Protein AF-A0A0G1VZ71-F1 (afdb_monomer)

Mean predicted aligned error: 4.49 Å

Structure (mmCIF, N/CA/C/O backbone):
data_AF-A0A0G1VZ71-F1
#
_entry.id   AF-A0A0G1VZ71-F1
#
loop_
_atom_site.group_PDB
_atom_site.id
_atom_site.type_symbol
_atom_site.label_atom_id
_atom_site.label_alt_id
_atom_site.label_comp_id
_atom_site.label_asym_id
_atom_site.label_entity_id
_atom_site.label_seq_id
_atom_site.pdbx_PDB_ins_code
_atom_site.Cartn_x
_atom_site.Cartn_y
_atom_site.Cartn_z
_atom_site.occupancy
_atom_site.B_iso_or_equiv
_atom_site.auth_seq_id
_atom_site.auth_comp_id
_atom_site.auth_asym_id
_atom_site.auth_atom_id
_atom_site.pdbx_PDB_model_num
ATOM 1 N N . MET A 1 1 ? 0.466 -4.480 -28.874 1.00 44.69 1 MET A N 1
ATOM 2 C CA . MET A 1 1 ? 0.005 -4.369 -27.469 1.00 44.69 1 MET A CA 1
ATOM 3 C C . MET A 1 1 ? -1.033 -3.259 -27.412 1.00 44.69 1 MET A C 1
ATOM 5 O O . MET A 1 1 ? -0.779 -2.232 -28.027 1.00 44.69 1 MET A O 1
ATOM 9 N N . LYS A 1 2 ? -2.198 -3.453 -26.770 1.00 48.91 2 LYS A N 1
ATOM 10 C CA . LYS A 1 2 ? -3.124 -2.331 -26.518 1.00 48.91 2 LYS A CA 1
ATOM 11 C C . LYS A 1 2 ? -2.355 -1.267 -25.731 1.00 48.91 2 LYS A C 1
ATOM 13 O O . LYS A 1 2 ? -1.710 -1.607 -24.744 1.00 48.91 2 LYS A O 1
ATOM 18 N N . GLN A 1 3 ? -2.368 -0.035 -26.222 1.00 54.47 3 GLN A N 1
ATOM 19 C CA . GLN A 1 3 ? -1.758 1.112 -25.556 1.00 54.47 3 GLN A CA 1
ATOM 20 C C . GLN A 1 3 ? -2.409 1.238 -24.171 1.00 54.47 3 GLN A C 1
ATOM 22 O O . GLN A 1 3 ? -3.635 1.210 -24.086 1.00 54.47 3 GLN A O 1
ATOM 27 N N . ALA A 1 4 ? -1.622 1.285 -23.095 1.00 61.88 4 ALA A N 1
ATOM 28 C CA . ALA A 1 4 ? -2.161 1.527 -21.761 1.00 61.88 4 ALA A CA 1
ATOM 29 C C . ALA A 1 4 ? -2.722 2.957 -21.730 1.00 61.88 4 ALA A C 1
ATOM 31 O O . ALA A 1 4 ? -1.983 3.913 -21.975 1.00 61.88 4 ALA A O 1
ATOM 32 N N . GLN A 1 5 ? -4.031 3.099 -21.514 1.00 73.50 5 GLN A N 1
ATOM 33 C CA . GLN A 1 5 ? -4.745 4.369 -21.696 1.00 73.50 5 GLN A CA 1
ATOM 34 C C . GLN A 1 5 ? -5.164 5.005 -20.365 1.00 73.50 5 GLN A C 1
ATOM 36 O O . GLN A 1 5 ? -5.415 6.206 -20.331 1.00 73.50 5 GLN A O 1
ATOM 41 N N . GLY A 1 6 ? -5.183 4.247 -19.261 1.00 89.06 6 GLY A N 1
ATOM 42 C CA . GLY A 1 6 ? -5.514 4.776 -17.934 1.00 89.06 6 GLY A CA 1
ATOM 43 C C . GLY A 1 6 ? -4.697 4.192 -16.780 1.00 89.06 6 GLY A C 1
ATOM 44 O O . GLY A 1 6 ? -3.942 3.234 -16.936 1.00 89.06 6 GLY A O 1
ATOM 45 N N . GLN A 1 7 ? -4.887 4.756 -15.582 1.00 92.69 7 GLN A N 1
ATOM 46 C CA . GLN A 1 7 ? -4.187 4.356 -14.352 1.00 92.69 7 GLN A CA 1
ATOM 47 C C . GLN A 1 7 ? -4.297 2.852 -14.056 1.00 92.69 7 GLN A C 1
ATOM 49 O O . GLN A 1 7 ? -3.306 2.230 -13.681 1.00 92.69 7 GLN A O 1
ATOM 54 N N . LEU A 1 8 ? -5.472 2.250 -14.271 1.00 93.25 8 LEU A N 1
ATOM 55 C CA . LEU A 1 8 ? -5.669 0.812 -14.069 1.00 93.25 8 LEU A CA 1
ATOM 56 C C . LEU A 1 8 ? -4.838 -0.032 -15.045 1.00 93.25 8 LEU A C 1
ATOM 58 O O . LEU A 1 8 ? -4.296 -1.058 -14.644 1.00 93.25 8 LEU A O 1
ATOM 62 N N . ASP A 1 9 ? -4.698 0.396 -16.301 1.00 93.94 9 ASP A N 1
ATOM 63 C CA . ASP A 1 9 ? -3.898 -0.338 -17.285 1.00 93.94 9 ASP A CA 1
ATOM 64 C C . ASP A 1 9 ? -2.416 -0.323 -16.899 1.00 93.94 9 ASP A C 1
ATOM 66 O O . ASP A 1 9 ? -1.727 -1.337 -17.035 1.00 93.94 9 ASP A O 1
ATOM 70 N N . ILE A 1 10 ? -1.926 0.808 -16.377 1.00 95.38 10 ILE A N 1
ATOM 71 C CA . ILE A 1 10 ? -0.551 0.936 -15.882 1.00 95.38 10 ILE A CA 1
ATOM 72 C C . ILE A 1 10 ? -0.346 0.085 -14.632 1.00 95.38 10 ILE A C 1
ATOM 74 O O . ILE A 1 10 ? 0.611 -0.685 -14.584 1.00 95.38 10 ILE A O 1
ATOM 78 N N . LEU A 1 11 ? -1.278 0.127 -13.677 1.00 96.12 11 LEU A N 1
ATOM 79 C CA . LEU A 1 11 ? -1.264 -0.746 -12.502 1.00 96.12 11 LEU A CA 1
ATOM 80 C C . LEU A 1 11 ? -1.140 -2.215 -12.908 1.00 96.12 11 LEU A C 1
ATOM 82 O O . LEU A 1 11 ? -0.258 -2.923 -12.430 1.00 96.12 11 LEU A O 1
ATOM 86 N N . VAL A 1 12 ? -2.009 -2.666 -13.815 1.00 95.94 12 VAL A N 1
ATOM 87 C CA . VAL A 1 12 ? -2.046 -4.050 -14.301 1.00 95.94 12 VAL A CA 1
ATOM 88 C C . VAL A 1 12 ? -0.781 -4.395 -15.086 1.00 95.94 12 VAL A C 1
ATOM 90 O O . VAL A 1 12 ? -0.293 -5.521 -14.991 1.00 95.94 12 VAL A O 1
ATOM 93 N N . THR A 1 13 ? -0.225 -3.445 -15.841 1.00 95.12 13 THR A N 1
ATOM 94 C CA . THR A 1 13 ? 1.040 -3.621 -16.568 1.00 95.12 13 THR A CA 1
ATOM 95 C C . THR A 1 13 ? 2.194 -3.871 -15.605 1.00 95.12 13 THR A C 1
ATOM 97 O O . THR A 1 13 ? 2.908 -4.859 -15.775 1.00 95.12 13 THR A O 1
ATOM 100 N N . ILE A 1 14 ? 2.331 -3.043 -14.566 1.00 95.75 14 ILE A N 1
ATOM 101 C CA . ILE A 1 14 ? 3.370 -3.201 -13.543 1.00 95.75 14 ILE A CA 1
ATOM 102 C C . ILE A 1 14 ? 3.137 -4.475 -12.723 1.00 95.75 14 ILE A C 1
ATOM 104 O O . ILE A 1 14 ? 4.052 -5.279 -12.579 1.00 95.75 14 ILE A O 1
ATOM 108 N N . ALA A 1 15 ? 1.909 -4.743 -12.273 1.00 96.12 15 ALA A N 1
ATOM 109 C CA . ALA A 1 15 ? 1.584 -5.961 -11.528 1.00 96.12 15 ALA A CA 1
ATOM 110 C C . ALA A 1 15 ? 1.914 -7.238 -12.322 1.00 96.12 15 ALA A C 1
ATOM 112 O O . ALA A 1 15 ? 2.489 -8.178 -11.781 1.00 96.12 15 ALA A O 1
ATOM 113 N N . ARG A 1 16 ? 1.602 -7.267 -13.625 1.00 95.31 16 ARG A N 1
ATOM 114 C CA . ARG A 1 16 ? 1.929 -8.400 -14.505 1.00 95.31 16 ARG A CA 1
ATOM 115 C C . ARG A 1 16 ? 3.436 -8.546 -14.723 1.00 95.31 16 ARG A C 1
ATOM 117 O O . ARG A 1 16 ? 3.914 -9.668 -14.860 1.00 95.31 16 ARG A O 1
ATOM 124 N N . LEU A 1 17 ? 4.169 -7.436 -14.795 1.00 93.88 17 LEU A N 1
ATOM 125 C CA . LEU A 1 17 ? 5.628 -7.451 -14.887 1.00 93.88 17 LEU A CA 1
ATOM 126 C C . LEU A 1 17 ? 6.236 -8.091 -13.635 1.00 93.88 17 LEU A C 1
ATOM 128 O O . LEU A 1 17 ? 7.009 -9.034 -13.749 1.00 93.88 17 LEU A O 1
ATOM 132 N N . LEU A 1 18 ? 5.819 -7.640 -12.452 1.00 93.88 18 LEU A N 1
ATOM 133 C CA . LEU A 1 18 ? 6.297 -8.169 -11.174 1.00 93.88 18 LEU A CA 1
ATOM 134 C C . LEU A 1 18 ? 5.978 -9.665 -11.021 1.00 93.88 18 LEU A C 1
ATOM 136 O O . LEU A 1 18 ? 6.854 -10.446 -10.657 1.00 93.88 18 LEU A O 1
ATOM 140 N N . ASP A 1 19 ? 4.760 -10.077 -11.384 1.00 91.88 19 ASP A N 1
ATOM 141 C CA . ASP A 1 19 ? 4.321 -11.479 -11.333 1.00 91.88 19 ASP A CA 1
ATOM 142 C C . ASP A 1 19 ? 5.163 -12.393 -12.243 1.00 91.88 19 ASP A C 1
ATOM 144 O O . ASP A 1 19 ? 5.637 -13.439 -11.805 1.00 91.88 19 ASP A O 1
ATOM 148 N N . ARG A 1 20 ? 5.456 -11.966 -13.481 1.00 90.75 20 ARG A N 1
ATOM 149 C CA . ARG A 1 20 ? 6.312 -12.727 -14.419 1.00 90.75 20 ARG A CA 1
ATOM 150 C C . ARG A 1 20 ? 7.728 -12.959 -13.894 1.00 90.75 20 ARG A C 1
ATOM 152 O O . ARG A 1 20 ? 8.327 -13.986 -14.200 1.00 90.75 20 ARG A O 1
ATOM 159 N N . HIS A 1 21 ? 8.251 -12.015 -13.117 1.00 89.00 21 HIS A N 1
ATOM 160 C CA . HIS A 1 21 ? 9.573 -12.109 -12.498 1.00 89.00 21 HIS A CA 1
ATOM 161 C C . HIS A 1 21 ? 9.523 -12.728 -11.092 1.00 89.00 21 HIS A C 1
ATOM 163 O O . HIS A 1 21 ? 10.538 -12.755 -10.401 1.00 89.00 21 HIS A O 1
ATOM 169 N N . HIS A 1 22 ? 8.366 -13.260 -10.679 1.00 89.88 22 HIS A N 1
ATOM 170 C CA . HIS A 1 22 ? 8.143 -13.864 -9.364 1.00 89.88 22 HIS A CA 1
ATOM 171 C C . HIS A 1 22 ? 8.514 -12.926 -8.206 1.00 89.88 22 HIS A C 1
ATOM 173 O O . HIS A 1 22 ? 8.985 -13.375 -7.161 1.00 89.88 22 HIS A O 1
ATOM 179 N N . ILE A 1 23 ? 8.308 -11.621 -8.394 1.00 91.00 23 ILE A N 1
ATOM 180 C CA . ILE A 1 23 ? 8.542 -10.600 -7.376 1.00 91.00 23 ILE A CA 1
ATOM 181 C C . ILE A 1 23 ? 7.260 -10.459 -6.551 1.00 91.00 23 ILE A C 1
ATOM 183 O O . ILE A 1 23 ? 6.247 -10.001 -7.086 1.00 91.00 23 ILE A O 1
ATOM 187 N N . PRO A 1 24 ? 7.258 -10.821 -5.255 1.00 91.81 24 PR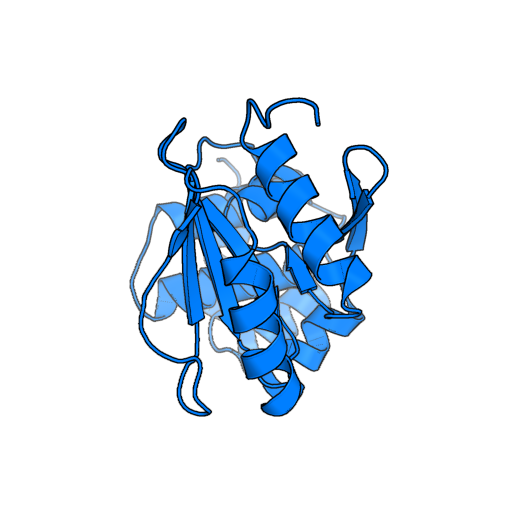O A N 1
ATOM 188 C CA . PRO A 1 24 ? 6.115 -10.564 -4.396 1.00 91.81 24 PRO A CA 1
ATOM 189 C C . PRO A 1 24 ? 5.903 -9.056 -4.237 1.00 91.81 24 PRO A C 1
ATOM 191 O O . PRO A 1 24 ? 6.839 -8.310 -3.947 1.00 91.81 24 PRO A O 1
ATOM 194 N N . PHE A 1 25 ? 4.656 -8.614 -4.398 1.00 94.50 25 PHE A N 1
ATOM 195 C CA . PHE A 1 25 ? 4.269 -7.213 -4.249 1.00 94.50 25 PHE A CA 1
ATOM 196 C C . PHE A 1 25 ? 2.977 -7.058 -3.437 1.00 94.50 25 PHE A C 1
ATOM 198 O O . PHE A 1 25 ? 2.117 -7.939 -3.468 1.00 94.50 25 PHE A O 1
ATOM 205 N N . LEU A 1 26 ? 2.824 -5.927 -2.747 1.00 95.75 26 LEU A N 1
ATOM 206 C CA . LEU A 1 26 ? 1.563 -5.430 -2.199 1.00 95.75 26 LEU A CA 1
ATOM 207 C C . LEU A 1 26 ? 1.208 -4.117 -2.887 1.00 95.75 26 LEU A C 1
ATOM 209 O O . LEU A 1 26 ? 2.002 -3.184 -2.887 1.00 95.75 26 LEU A O 1
ATOM 213 N N . LEU A 1 27 ? -0.004 -4.016 -3.417 1.00 96.88 27 LEU A N 1
ATOM 214 C CA . LEU A 1 27 ? -0.600 -2.741 -3.786 1.00 96.88 27 LEU A CA 1
ATOM 215 C C . LEU A 1 27 ? -1.050 -2.023 -2.506 1.00 96.88 27 LEU A C 1
ATOM 217 O O . LEU A 1 27 ? -1.768 -2.602 -1.683 1.00 96.88 27 LEU A O 1
ATOM 221 N N . SER A 1 28 ? -0.622 -0.774 -2.344 1.00 95.06 28 SER A N 1
ATOM 222 C CA . SER A 1 28 ? -0.853 0.047 -1.154 1.00 95.06 28 SER A CA 1
ATOM 223 C C . SER A 1 28 ? -1.343 1.450 -1.542 1.00 95.06 28 SER A C 1
ATOM 225 O O . SER A 1 28 ? -1.953 1.652 -2.598 1.00 95.06 28 SER A O 1
ATOM 227 N N . GLY A 1 29 ? -1.134 2.423 -0.656 1.00 92.81 29 GLY A N 1
ATOM 228 C CA . GLY A 1 29 ? -1.291 3.835 -0.968 1.00 92.81 29 GLY A CA 1
ATOM 229 C C . GLY A 1 29 ? -2.723 4.248 -1.286 1.00 92.81 29 GLY A C 1
ATOM 230 O O . GLY A 1 29 ? -3.693 3.725 -0.734 1.00 92.81 29 GLY A O 1
ATOM 231 N N . SER A 1 30 ? -2.863 5.263 -2.133 1.00 92.12 30 SER A N 1
ATOM 232 C CA . SER A 1 30 ? -4.151 5.910 -2.425 1.00 92.12 30 SER A CA 1
ATOM 233 C C . SER A 1 30 ? -5.112 5.029 -3.238 1.00 92.12 30 SER A C 1
ATOM 235 O O . SER A 1 30 ? -6.329 5.115 -3.058 1.00 92.12 30 SER A O 1
ATOM 237 N N . ILE A 1 31 ? -4.590 4.146 -4.094 1.00 94.50 31 ILE A N 1
ATOM 238 C CA . ILE A 1 31 ? -5.427 3.187 -4.830 1.00 94.50 31 ILE A CA 1
ATOM 239 C C . ILE A 1 31 ? -6.020 2.152 -3.873 1.00 94.50 31 ILE A C 1
ATOM 241 O O . ILE A 1 31 ? -7.216 1.870 -3.946 1.00 94.50 31 ILE A O 1
ATOM 245 N N . ALA A 1 32 ? -5.230 1.646 -2.921 1.00 95.44 32 ALA A N 1
ATOM 246 C CA . ALA A 1 32 ? -5.748 0.739 -1.902 1.00 95.44 32 ALA A CA 1
ATOM 247 C C . ALA A 1 32 ? -6.783 1.413 -0.983 1.00 95.44 32 ALA A C 1
ATOM 249 O O . ALA A 1 32 ? -7.764 0.774 -0.606 1.00 95.44 32 ALA A O 1
ATOM 250 N N . VAL A 1 33 ? -6.642 2.715 -0.695 1.00 96.12 33 VAL A N 1
ATOM 251 C CA . VAL A 1 33 ? -7.694 3.479 0.009 1.00 96.12 33 VAL A CA 1
ATOM 252 C C . VAL A 1 33 ? -8.991 3.469 -0.771 1.00 96.12 33 VAL A C 1
ATOM 254 O O . VAL A 1 33 ? -10.034 3.228 -0.183 1.00 96.12 33 VAL A O 1
ATOM 257 N N . SER A 1 34 ? -8.942 3.700 -2.082 1.00 94.44 34 SER A N 1
ATOM 258 C CA . SER A 1 34 ? -10.157 3.723 -2.903 1.00 94.44 34 SER A CA 1
ATOM 259 C C . SER A 1 34 ? -10.863 2.365 -2.952 1.00 94.44 34 SER A C 1
ATOM 261 O O . SER A 1 34 ? -12.059 2.310 -3.217 1.00 94.44 34 SER A O 1
ATOM 263 N N . PHE A 1 35 ? -10.140 1.274 -2.684 1.00 95.12 35 PHE A N 1
ATOM 264 C CA . PHE A 1 35 ? -10.723 -0.058 -2.552 1.00 95.12 35 PHE A CA 1
ATOM 265 C C . PHE A 1 35 ? -11.396 -0.274 -1.185 1.00 95.12 35 PHE A C 1
ATOM 267 O O . PHE A 1 35 ? -12.453 -0.898 -1.108 1.00 95.12 35 PHE A O 1
ATOM 274 N N . TRP A 1 36 ? -10.788 0.222 -0.101 1.00 97.00 36 TRP A N 1
ATOM 275 C CA . TRP A 1 36 ? -11.257 -0.016 1.270 1.00 97.00 36 TRP A CA 1
ATOM 276 C C . TRP A 1 36 ? -12.173 1.075 1.837 1.00 97.00 36 TRP A C 1
ATOM 278 O O . TRP A 1 36 ? -12.934 0.798 2.759 1.00 97.00 36 TRP A O 1
ATOM 288 N N . GLY A 1 37 ? -12.106 2.297 1.324 1.00 95.56 37 GLY A N 1
ATOM 289 C CA . GLY A 1 37 ? -12.807 3.475 1.825 1.00 95.56 37 GLY A CA 1
ATOM 290 C C . GLY A 1 37 ? -13.499 4.248 0.708 1.00 95.56 37 GLY A C 1
ATOM 291 O O . GLY A 1 37 ? -13.881 3.684 -0.315 1.00 95.56 37 GLY A O 1
ATOM 292 N N . TYR A 1 38 ? -13.670 5.555 0.904 1.00 93.06 38 TYR A N 1
ATOM 293 C CA . TYR A 1 38 ? -14.241 6.419 -0.125 1.00 93.06 38 TYR A CA 1
ATOM 294 C C . TYR A 1 38 ? -13.232 6.652 -1.260 1.00 93.06 38 TYR A C 1
ATOM 296 O O . TYR A 1 38 ? -12.115 7.107 -0.991 1.00 93.06 38 TYR A O 1
ATOM 304 N N . PRO A 1 39 ? -13.604 6.375 -2.526 1.00 90.25 39 PRO A N 1
ATOM 305 C CA . PRO A 1 39 ? -12.743 6.654 -3.665 1.00 90.25 39 PRO A CA 1
ATOM 306 C C . PRO A 1 39 ? -12.365 8.131 -3.740 1.00 90.25 39 PRO A C 1
ATOM 308 O O . PRO A 1 39 ? -13.210 9.012 -3.566 1.00 90.25 39 PRO A O 1
ATOM 311 N N . ARG A 1 40 ? -11.100 8.410 -4.059 1.00 88.06 40 ARG A N 1
ATOM 312 C CA . ARG A 1 40 ? -10.636 9.771 -4.351 1.00 88.06 40 ARG A CA 1
ATOM 313 C C . ARG A 1 40 ? -9.639 9.782 -5.495 1.00 88.06 40 ARG A C 1
ATOM 315 O O . ARG A 1 40 ? -8.923 8.810 -5.719 1.00 88.06 40 ARG A O 1
ATOM 322 N N . ALA A 1 41 ? -9.556 10.918 -6.181 1.00 87.62 41 ALA A N 1
ATOM 323 C CA . ALA A 1 41 ? -8.563 11.115 -7.223 1.00 87.62 41 ALA A CA 1
ATOM 324 C C . ALA A 1 41 ? -7.139 10.986 -6.656 1.00 87.62 41 ALA A C 1
ATOM 326 O O . ALA A 1 41 ? -6.825 11.490 -5.568 1.00 87.62 41 ALA A O 1
ATOM 327 N N . THR A 1 42 ? -6.282 10.304 -7.410 1.00 90.44 42 THR A N 1
ATOM 328 C CA . THR A 1 42 ? -4.866 10.137 -7.098 1.00 90.44 42 THR A CA 1
ATOM 329 C C . THR A 1 42 ? -4.077 9.941 -8.386 1.00 90.44 42 THR A C 1
ATOM 331 O O . THR A 1 42 ? -4.590 9.342 -9.329 1.00 90.44 42 THR A O 1
ATOM 334 N N . HIS A 1 43 ? -2.848 10.448 -8.431 1.00 90.12 43 HIS A N 1
ATOM 335 C CA . HIS A 1 43 ? -1.954 10.353 -9.597 1.00 90.12 43 HIS A CA 1
ATOM 336 C C . HIS A 1 43 ? -0.687 9.546 -9.272 1.00 90.12 43 HIS A C 1
ATOM 338 O O . HIS A 1 43 ? 0.344 9.691 -9.927 1.00 90.12 43 HIS A O 1
ATOM 344 N N . ASP A 1 44 ? -0.773 8.698 -8.250 1.00 93.44 44 ASP A N 1
ATOM 345 C CA . ASP A 1 44 ? 0.268 7.782 -7.810 1.00 93.44 44 ASP A CA 1
ATOM 346 C C . ASP A 1 44 ? -0.253 6.339 -7.732 1.00 93.44 44 ASP A C 1
ATOM 348 O O . ASP A 1 44 ? -1.449 6.083 -7.557 1.00 93.44 44 ASP A O 1
ATOM 352 N N . ILE A 1 45 ? 0.659 5.387 -7.905 1.00 96.19 45 ILE A N 1
ATOM 353 C CA . ILE A 1 45 ? 0.458 3.966 -7.627 1.00 96.19 45 ILE A CA 1
ATOM 354 C C . ILE A 1 45 ? 1.592 3.523 -6.716 1.00 96.19 45 ILE A C 1
ATOM 356 O O . ILE A 1 45 ? 2.748 3.611 -7.112 1.00 96.19 45 ILE A O 1
ATOM 360 N N . ASP A 1 46 ? 1.266 3.003 -5.540 1.00 95.81 46 ASP A N 1
ATOM 361 C CA . ASP A 1 46 ? 2.259 2.527 -4.583 1.00 95.81 46 ASP A CA 1
ATOM 362 C C . ASP A 1 46 ? 2.295 0.998 -4.559 1.00 95.81 46 ASP A C 1
ATOM 364 O O . ASP A 1 46 ? 1.304 0.347 -4.204 1.00 95.81 46 ASP A O 1
ATOM 368 N N . PHE A 1 47 ? 3.452 0.427 -4.882 1.00 96.31 47 PHE A N 1
ATOM 369 C CA . PHE A 1 47 ? 3.755 -0.981 -4.652 1.00 96.31 47 PHE A CA 1
ATOM 370 C C . PHE A 1 47 ? 4.804 -1.117 -3.556 1.00 96.31 47 PHE A C 1
ATOM 372 O O . PHE A 1 47 ? 5.817 -0.431 -3.577 1.00 96.31 47 PHE A O 1
ATOM 379 N N . VAL A 1 48 ? 4.588 -2.046 -2.631 1.00 94.56 48 VAL A N 1
ATOM 380 C CA . VAL A 1 48 ? 5.618 -2.522 -1.703 1.00 94.56 48 VAL A CA 1
ATOM 381 C C . VAL A 1 48 ? 6.131 -3.853 -2.226 1.00 94.56 48 VAL A C 1
ATOM 383 O O . VAL A 1 48 ? 5.333 -4.757 -2.468 1.00 94.56 48 VAL A O 1
ATOM 386 N N . LEU A 1 49 ? 7.437 -3.970 -2.424 1.00 93.75 49 LEU A N 1
ATOM 387 C CA . LEU A 1 49 ? 8.092 -5.131 -3.013 1.00 93.75 49 LEU A CA 1
ATOM 388 C C . LEU A 1 49 ? 8.963 -5.838 -1.981 1.00 93.75 49 LEU A C 1
ATOM 390 O O . LEU A 1 49 ? 9.684 -5.199 -1.216 1.00 93.75 49 LEU A O 1
ATOM 394 N N . GLU A 1 50 ? 8.935 -7.167 -2.020 1.00 88.81 50 GLU A N 1
ATOM 395 C CA . GLU A 1 50 ? 9.837 -8.020 -1.251 1.00 88.81 50 GLU A CA 1
ATOM 396 C C . GLU A 1 50 ? 10.954 -8.523 -2.175 1.00 88.81 50 GLU A C 1
ATOM 398 O O . GLU A 1 50 ? 10.730 -9.409 -3.001 1.00 88.81 50 GLU A O 1
ATOM 403 N N . LEU A 1 51 ? 12.155 -7.950 -2.059 1.00 85.44 51 LEU A N 1
ATOM 404 C CA . LEU A 1 51 ? 13.276 -8.230 -2.965 1.00 85.44 51 LEU A CA 1
ATOM 405 C C . LEU A 1 51 ? 14.558 -8.578 -2.205 1.00 85.44 51 LEU A C 1
ATOM 407 O O . LEU A 1 51 ? 14.895 -7.942 -1.205 1.00 85.44 51 LEU A O 1
ATOM 411 N N . SER A 1 52 ? 15.320 -9.543 -2.723 1.00 82.75 52 SER A N 1
ATOM 412 C CA . SER A 1 52 ? 16.755 -9.652 -2.442 1.00 82.75 52 SER A CA 1
ATOM 413 C C . SER A 1 52 ? 17.555 -8.623 -3.255 1.00 82.75 52 SER A C 1
ATOM 415 O O . SER A 1 52 ? 17.035 -8.005 -4.186 1.00 82.75 52 SER A O 1
ATOM 417 N N . GLN A 1 53 ? 18.842 -8.450 -2.938 1.00 78.88 53 GLN A N 1
ATOM 418 C CA . GLN A 1 53 ? 19.715 -7.557 -3.712 1.00 78.88 53 GLN A CA 1
ATOM 419 C C . GLN A 1 53 ? 19.853 -7.996 -5.173 1.00 78.88 53 GLN A C 1
ATOM 421 O O . GLN A 1 53 ? 19.713 -7.176 -6.077 1.00 78.88 53 GLN A O 1
ATOM 426 N N . ASP A 1 54 ? 20.020 -9.297 -5.415 1.00 83.06 54 ASP A N 1
ATOM 427 C CA . ASP A 1 54 ? 20.099 -9.836 -6.776 1.00 83.06 54 ASP A CA 1
ATOM 428 C C . ASP A 1 54 ? 18.811 -9.551 -7.566 1.00 83.06 54 ASP A C 1
ATOM 430 O O . ASP A 1 54 ? 18.855 -9.196 -8.745 1.00 83.06 54 ASP A O 1
ATOM 434 N N . GLN A 1 55 ? 17.653 -9.625 -6.900 1.00 87.62 55 GLN A N 1
ATOM 435 C CA . GLN A 1 55 ? 16.366 -9.320 -7.524 1.00 87.62 55 GLN A CA 1
ATOM 436 C C . GLN A 1 55 ? 16.174 -7.823 -7.798 1.00 87.62 55 GLN A C 1
ATOM 438 O O . GLN A 1 55 ? 15.488 -7.488 -8.760 1.00 87.62 55 GLN A O 1
ATOM 443 N N . LYS A 1 56 ? 16.775 -6.915 -7.013 1.00 88.56 56 LYS A N 1
ATOM 444 C CA . LYS A 1 56 ? 16.751 -5.472 -7.317 1.00 88.56 56 LYS A CA 1
ATOM 445 C C . LYS A 1 56 ? 17.466 -5.171 -8.633 1.00 88.56 56 LYS A C 1
ATOM 447 O O . LYS A 1 56 ? 16.925 -4.446 -9.464 1.00 88.56 56 LYS A O 1
ATOM 452 N N . HIS A 1 57 ? 18.638 -5.762 -8.855 1.00 86.00 57 HIS A N 1
ATOM 453 C CA . HIS A 1 57 ? 19.377 -5.559 -10.101 1.00 86.00 57 HIS A CA 1
ATOM 454 C C . HIS A 1 57 ? 18.616 -6.116 -11.318 1.00 86.00 57 HIS A C 1
ATOM 456 O O . HIS A 1 57 ? 18.527 -5.463 -12.361 1.00 86.00 57 HIS A O 1
ATOM 462 N N . GLU A 1 58 ? 18.004 -7.296 -11.176 1.00 87.69 58 GLU A N 1
ATOM 463 C CA . GLU A 1 58 ? 17.163 -7.880 -12.227 1.00 87.69 58 GLU A CA 1
ATOM 464 C C . GLU A 1 58 ? 15.886 -7.062 -12.478 1.00 87.69 58 GLU A C 1
ATOM 466 O O . GLU A 1 58 ? 15.481 -6.867 -13.628 1.00 87.69 58 GLU A O 1
ATOM 471 N N . LEU A 1 59 ? 15.278 -6.516 -11.421 1.00 89.75 59 LEU A N 1
ATOM 472 C CA . LEU A 1 59 ? 14.149 -5.600 -11.540 1.00 89.75 59 LEU A CA 1
ATOM 473 C C . LEU A 1 59 ? 14.551 -4.346 -12.319 1.00 89.75 59 LEU A C 1
ATOM 475 O O . LEU A 1 59 ? 13.844 -3.991 -13.252 1.00 89.75 59 LEU A O 1
ATOM 479 N N . GLN A 1 60 ? 15.680 -3.704 -12.005 1.00 88.94 60 GLN A N 1
ATOM 480 C CA . GLN A 1 60 ? 16.129 -2.502 -12.720 1.00 88.94 60 GLN A CA 1
ATOM 481 C C . GLN A 1 60 ? 16.311 -2.773 -14.222 1.00 88.94 60 GLN A C 1
ATOM 483 O O . GLN A 1 60 ? 15.810 -2.021 -15.060 1.00 88.94 60 GLN A O 1
ATOM 488 N N . LYS A 1 61 ? 16.953 -3.895 -14.576 1.00 88.12 61 LYS A N 1
ATOM 489 C CA . LYS A 1 61 ? 17.074 -4.348 -15.972 1.00 88.12 61 LYS A CA 1
ATOM 490 C C . LYS A 1 61 ? 15.711 -4.535 -16.618 1.00 88.12 61 LYS A C 1
ATOM 492 O O . LYS A 1 61 ? 15.480 -4.048 -17.720 1.00 88.12 61 LYS A O 1
ATOM 497 N N . THR A 1 62 ? 14.795 -5.192 -15.919 1.00 88.81 62 THR A N 1
ATOM 498 C CA . THR A 1 62 ? 13.434 -5.433 -16.398 1.00 88.81 62 THR A CA 1
ATOM 499 C C . THR A 1 62 ? 12.678 -4.122 -16.625 1.00 88.81 62 THR A C 1
ATOM 501 O O . THR A 1 62 ? 12.077 -3.933 -17.683 1.00 88.81 62 THR A O 1
ATOM 504 N N . LEU A 1 63 ? 12.749 -3.184 -15.678 1.00 90.81 63 LEU A N 1
ATOM 505 C CA . LEU A 1 63 ? 12.129 -1.865 -15.786 1.00 90.81 63 LEU A CA 1
ATOM 506 C C . LEU A 1 63 ? 12.691 -1.081 -16.975 1.00 90.81 63 LEU A C 1
ATOM 508 O O . LEU A 1 63 ? 11.913 -0.477 -17.711 1.00 90.81 63 LEU A O 1
ATOM 512 N N . SER A 1 64 ? 13.992 -1.187 -17.264 1.00 86.94 64 SER A N 1
ATOM 513 C CA . SER A 1 64 ? 14.616 -0.538 -18.430 1.00 86.94 64 SER A CA 1
ATOM 514 C C . SER A 1 64 ? 14.043 -0.986 -19.787 1.00 86.94 64 SER A C 1
ATOM 516 O O . SER A 1 64 ? 14.193 -0.281 -20.783 1.00 86.94 64 SER A O 1
ATOM 518 N N . THR A 1 65 ? 13.347 -2.132 -19.833 1.00 88.06 65 THR A N 1
ATOM 519 C CA . THR A 1 65 ? 12.678 -2.645 -21.044 1.00 88.06 65 THR A CA 1
ATOM 520 C C . THR A 1 65 ? 11.272 -2.081 -21.268 1.00 88.06 65 THR A C 1
ATOM 522 O O . THR A 1 65 ? 10.664 -2.344 -22.311 1.00 88.06 65 THR A O 1
ATOM 525 N N . LEU A 1 66 ? 10.732 -1.318 -20.307 1.00 89.06 66 LEU A N 1
ATOM 526 C CA . LEU A 1 66 ? 9.457 -0.619 -20.465 1.00 89.06 66 LEU A CA 1
ATOM 527 C C . LEU A 1 66 ? 9.515 0.375 -21.637 1.00 89.06 66 LEU A C 1
ATOM 529 O O . LEU A 1 66 ? 10.584 0.772 -22.101 1.00 89.06 66 LEU A O 1
ATOM 533 N N . SER A 1 67 ? 8.344 0.771 -22.152 1.00 87.75 67 SER A N 1
ATOM 534 C CA . SER A 1 67 ? 8.292 1.733 -23.258 1.00 87.75 67 SER A CA 1
ATOM 535 C C . SER A 1 67 ? 8.952 3.059 -22.868 1.00 87.75 67 SER A C 1
ATOM 537 O O . SER A 1 67 ? 9.015 3.419 -21.694 1.00 87.75 67 SER A O 1
ATOM 539 N N . ARG A 1 68 ? 9.377 3.834 -23.874 1.00 88.25 68 ARG A N 1
ATOM 540 C CA . ARG A 1 68 ? 9.958 5.177 -23.682 1.00 88.25 68 ARG A CA 1
ATOM 541 C C . ARG A 1 68 ? 9.014 6.164 -22.983 1.00 88.25 68 ARG A C 1
ATOM 543 O O . ARG A 1 68 ? 9.457 7.224 -22.562 1.00 88.25 68 ARG A O 1
ATOM 550 N N . ASP A 1 69 ? 7.735 5.817 -22.865 1.00 92.69 69 ASP A N 1
ATOM 551 C CA . ASP A 1 69 ? 6.738 6.598 -22.137 1.00 92.69 69 ASP A CA 1
ATOM 552 C C . ASP A 1 69 ? 6.971 6.559 -20.618 1.00 92.69 69 ASP A C 1
ATOM 554 O O . ASP A 1 69 ? 6.545 7.481 -19.918 1.00 92.69 69 ASP A O 1
ATOM 558 N N . PHE A 1 70 ? 7.633 5.507 -20.116 1.00 92.50 70 PHE A N 1
ATOM 559 C CA . PHE A 1 70 ? 8.076 5.387 -18.731 1.00 92.50 70 PHE A CA 1
ATOM 560 C C . PHE A 1 70 ? 9.441 6.049 -18.559 1.00 92.50 70 PHE A C 1
ATOM 562 O O . PHE A 1 70 ? 10.479 5.483 -18.904 1.00 92.50 70 PHE A O 1
ATOM 569 N N . LEU A 1 71 ? 9.433 7.243 -17.979 1.00 92.00 71 LEU A N 1
ATOM 570 C CA . LEU A 1 71 ? 10.637 7.898 -17.489 1.00 92.00 71 LEU A CA 1
ATOM 571 C C . LEU A 1 71 ? 11.029 7.252 -16.159 1.00 92.00 71 LEU A C 1
ATOM 573 O O . LEU A 1 71 ? 10.166 6.967 -15.325 1.00 92.00 71 LEU A O 1
ATOM 577 N N . GLN A 1 72 ? 12.317 7.006 -15.963 1.00 87.69 72 GLN A N 1
ATOM 578 C CA . GLN A 1 72 ? 12.826 6.272 -14.806 1.00 87.69 72 GLN A CA 1
ATOM 579 C C . GLN A 1 72 ? 14.020 7.012 -14.215 1.00 87.69 72 GLN A C 1
ATOM 581 O O . GLN A 1 72 ? 14.708 7.745 -14.931 1.00 87.69 72 GLN A O 1
ATOM 586 N N . ASP A 1 73 ? 14.266 6.814 -12.923 1.00 78.62 73 ASP A N 1
ATOM 587 C CA . ASP A 1 73 ? 15.505 7.278 -12.310 1.00 78.62 73 ASP A CA 1
ATOM 588 C C . ASP A 1 73 ? 16.687 6.483 -12.891 1.00 78.62 73 ASP A C 1
ATOM 590 O O . ASP A 1 73 ? 16.642 5.257 -13.004 1.00 78.62 73 ASP A O 1
ATOM 594 N N . VAL A 1 74 ? 17.735 7.188 -13.308 1.00 75.69 74 VAL A N 1
ATOM 595 C CA . VAL A 1 74 ? 18.943 6.580 -13.888 1.00 75.69 74 VAL A CA 1
ATOM 596 C C . VAL A 1 74 ? 19.890 6.030 -12.822 1.00 75.69 74 VAL A C 1
ATOM 598 O O . VAL A 1 74 ? 20.877 5.384 -13.162 1.00 75.69 74 VAL A O 1
ATOM 601 N N . SER A 1 75 ? 19.604 6.292 -11.547 1.00 81.00 75 SER A N 1
ATOM 602 C CA . SER A 1 75 ? 20.389 5.810 -10.417 1.00 81.00 75 SER A CA 1
ATOM 603 C C . SER A 1 75 ? 20.274 4.295 -10.271 1.00 81.00 75 SER A C 1
ATOM 605 O O . SER A 1 75 ? 19.186 3.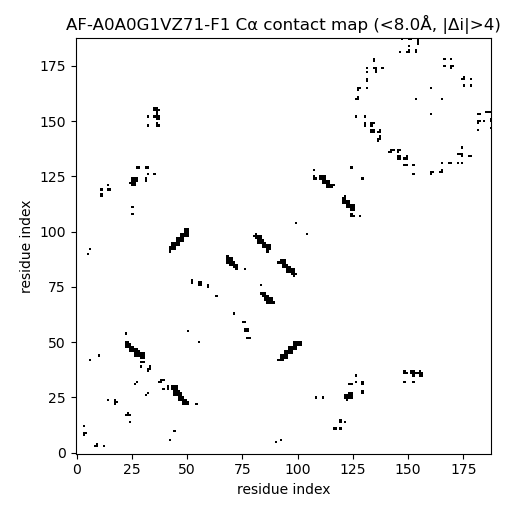723 -10.368 1.00 81.00 75 SER A O 1
ATOM 607 N N . ASP A 1 76 ? 21.402 3.647 -9.986 1.00 84.12 76 ASP A N 1
ATOM 608 C CA . ASP A 1 76 ? 21.431 2.207 -9.760 1.00 84.12 76 ASP A CA 1
ATOM 609 C C . ASP A 1 76 ? 20.678 1.799 -8.494 1.00 84.12 76 ASP A C 1
ATOM 611 O O . ASP A 1 76 ? 20.755 2.454 -7.449 1.00 84.12 76 ASP A O 1
ATOM 615 N N . LEU A 1 77 ? 19.960 0.675 -8.581 1.00 87.19 77 LEU A N 1
ATOM 616 C CA . LEU A 1 77 ? 19.315 0.072 -7.422 1.00 87.19 77 LEU A CA 1
ATOM 617 C C . LEU A 1 77 ? 20.367 -0.633 -6.571 1.00 87.19 77 LEU A C 1
ATOM 619 O O . LEU A 1 77 ? 20.803 -1.743 -6.877 1.00 87.19 77 LEU A O 1
ATOM 623 N N . THR A 1 78 ? 20.761 0.016 -5.480 1.00 86.06 78 THR A N 1
ATOM 624 C CA . THR A 1 78 ? 21.735 -0.514 -4.527 1.00 86.06 78 THR A CA 1
ATOM 625 C C . THR A 1 78 ? 21.049 -1.105 -3.294 1.00 86.06 78 THR A C 1
ATOM 627 O O . THR A 1 78 ? 19.817 -1.110 -3.139 1.00 86.06 78 THR A O 1
ATOM 630 N N . HIS A 1 79 ? 21.871 -1.599 -2.368 1.00 81.69 79 HIS A N 1
ATOM 631 C CA . HIS A 1 79 ? 21.384 -2.111 -1.100 1.00 81.69 79 HIS A CA 1
ATOM 632 C C . HIS A 1 79 ? 20.736 -1.045 -0.215 1.00 81.69 79 HIS A C 1
ATOM 634 O O . HIS A 1 79 ? 19.781 -1.376 0.486 1.00 81.69 79 HIS A O 1
ATOM 640 N N . GLU A 1 80 ? 21.186 0.206 -0.317 1.00 85.06 80 GLU A N 1
ATOM 641 C CA . GLU A 1 80 ? 20.652 1.351 0.429 1.00 85.06 80 GLU A CA 1
ATOM 642 C C . GLU A 1 80 ? 19.373 1.916 -0.194 1.00 85.06 80 GLU A C 1
ATOM 644 O O . GLU A 1 80 ? 18.637 2.652 0.459 1.00 85.06 80 GLU A O 1
ATOM 649 N N . THR A 1 81 ? 19.074 1.572 -1.451 1.00 87.19 81 THR A N 1
ATOM 650 C CA . THR A 1 81 ? 17.876 2.069 -2.122 1.00 87.19 81 THR A CA 1
ATOM 651 C C . THR A 1 81 ? 16.624 1.507 -1.446 1.00 87.19 81 THR A C 1
ATOM 653 O O . THR A 1 81 ? 16.398 0.293 -1.449 1.00 87.19 81 THR A O 1
ATOM 656 N N . THR A 1 82 ? 15.798 2.388 -0.884 1.00 87.38 82 THR A N 1
ATOM 657 C CA . THR A 1 82 ? 14.546 2.046 -0.183 1.00 87.38 82 THR A CA 1
ATOM 658 C C . THR A 1 82 ? 13.305 2.236 -1.047 1.00 87.38 82 THR A C 1
ATOM 660 O O . THR A 1 82 ? 12.251 1.691 -0.732 1.00 87.38 82 THR A O 1
ATOM 663 N N . PHE A 1 83 ? 13.409 2.973 -2.153 1.00 89.94 83 PHE A N 1
ATOM 664 C CA . PHE A 1 83 ? 12.330 3.120 -3.123 1.00 89.94 83 PHE A CA 1
ATOM 665 C C . PHE A 1 83 ? 12.864 3.467 -4.518 1.00 89.94 83 PHE A C 1
ATOM 667 O O . PHE A 1 83 ? 14.001 3.915 -4.662 1.00 89.94 83 PHE A O 1
ATOM 674 N N . TYR A 1 84 ? 12.030 3.274 -5.537 1.00 92.25 84 TYR A N 1
ATOM 675 C CA . TYR A 1 84 ? 12.288 3.671 -6.918 1.00 92.25 84 TYR A CA 1
ATOM 676 C C . TYR A 1 84 ? 10.999 4.139 -7.586 1.00 92.25 84 TYR A C 1
ATOM 678 O O . TYR A 1 84 ? 9.971 3.472 -7.473 1.00 92.25 84 TYR A O 1
ATOM 686 N N . SER A 1 85 ? 11.049 5.261 -8.299 1.00 93.12 85 SER A N 1
ATOM 687 C CA . SER A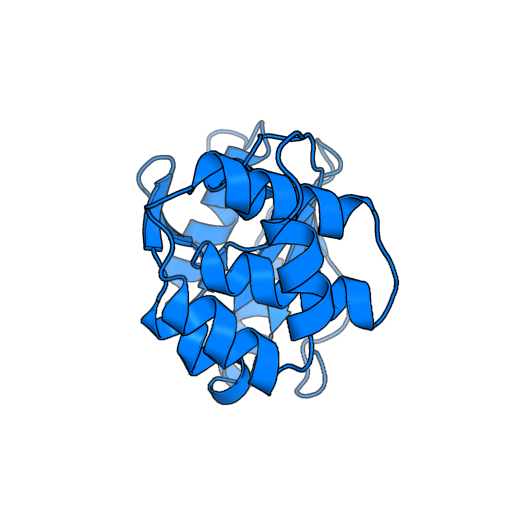 1 85 ? 9.871 5.843 -8.942 1.00 93.12 85 SER A CA 1
ATOM 688 C C . SER A 1 85 ? 9.955 5.743 -10.463 1.00 93.12 85 SER A C 1
ATOM 690 O O . SER A 1 85 ? 10.968 6.079 -11.076 1.00 93.12 85 SER A O 1
ATOM 692 N N . LEU A 1 86 ? 8.849 5.328 -11.075 1.00 94.00 86 LEU A N 1
ATOM 693 C CA . LEU A 1 86 ? 8.612 5.384 -12.515 1.00 94.00 86 LEU A CA 1
ATOM 694 C C . LEU A 1 86 ? 7.582 6.474 -12.807 1.00 94.00 86 LEU A C 1
ATOM 696 O O . LEU A 1 86 ? 6.608 6.630 -12.071 1.00 94.00 86 LEU A O 1
ATOM 700 N N . TYR A 1 87 ? 7.739 7.177 -13.921 1.00 94.56 87 TYR A N 1
ATOM 701 C CA . TYR A 1 87 ? 6.807 8.210 -14.358 1.00 94.56 87 TYR A CA 1
ATOM 702 C C . TYR A 1 87 ? 6.291 7.875 -15.748 1.00 94.56 87 TYR A C 1
ATOM 704 O O . TYR A 1 87 ? 7.014 7.969 -16.737 1.00 94.56 87 TYR A O 1
ATOM 712 N N . TYR A 1 88 ? 5.020 7.497 -15.833 1.00 94.88 88 TYR A N 1
ATOM 713 C CA . TYR A 1 88 ? 4.351 7.295 -17.107 1.00 94.88 88 TYR A CA 1
ATOM 714 C C . TYR A 1 88 ? 3.858 8.644 -17.640 1.00 94.88 88 TYR A C 1
ATOM 716 O O . TYR A 1 88 ? 2.838 9.186 -17.199 1.00 94.88 88 TYR A O 1
ATOM 724 N N . SER A 1 89 ? 4.627 9.193 -18.578 1.00 93.88 89 SER A N 1
ATOM 725 C CA . SER A 1 89 ? 4.458 10.551 -19.105 1.00 93.88 89 SER A CA 1
ATOM 726 C C . SER A 1 89 ? 3.106 10.845 -19.780 1.00 93.88 89 SER A C 1
ATOM 728 O O . SER A 1 89 ? 2.609 11.949 -19.562 1.00 93.88 89 SER A O 1
ATOM 730 N N . PRO A 1 90 ? 2.435 9.923 -20.509 1.00 93.94 90 PRO A N 1
ATOM 731 C CA . PRO A 1 90 ? 1.216 10.261 -21.255 1.00 93.94 90 PRO A CA 1
ATOM 732 C C . PRO A 1 90 ? 0.038 10.740 -20.399 1.00 93.94 90 PRO A C 1
ATOM 734 O O . PRO A 1 90 ? -0.815 11.471 -20.895 1.00 93.94 90 PRO A O 1
ATOM 737 N N . ILE A 1 91 ? -0.022 10.333 -19.128 1.00 91.75 91 ILE A N 1
ATOM 738 C CA . ILE A 1 91 ? -1.072 10.748 -18.180 1.00 91.75 91 ILE A CA 1
ATOM 739 C C . ILE A 1 91 ? -0.494 11.302 -16.871 1.00 91.75 91 ILE A C 1
ATOM 741 O O . ILE A 1 91 ? -1.199 11.352 -15.864 1.00 91.75 91 ILE A O 1
ATOM 745 N N . SER A 1 92 ? 0.785 11.695 -16.871 1.00 92.62 92 SER A N 1
ATOM 746 C CA . SER A 1 92 ? 1.485 12.237 -15.696 1.00 92.62 92 SER A CA 1
ATOM 747 C C . SER A 1 92 ? 1.304 11.383 -14.434 1.00 92.62 92 SER A C 1
ATOM 749 O O . SER A 1 92 ? 1.029 11.898 -13.349 1.00 92.62 92 SER A O 1
ATOM 751 N N . LEU A 1 93 ? 1.420 10.062 -14.585 1.00 94.88 93 LEU A N 1
ATOM 752 C CA . LEU A 1 93 ? 1.192 9.105 -13.507 1.00 94.88 93 LEU A CA 1
ATOM 753 C C . LEU A 1 93 ? 2.522 8.648 -12.913 1.00 94.88 93 LEU A C 1
ATOM 755 O O . LEU A 1 93 ? 3.390 8.157 -13.635 1.00 94.88 93 LEU A O 1
ATOM 759 N N . LYS A 1 94 ? 2.653 8.753 -11.592 1.00 95.31 94 LYS A N 1
ATOM 760 C CA . LYS A 1 94 ? 3.803 8.231 -10.853 1.00 95.31 94 LYS A CA 1
ATOM 761 C C . LYS A 1 94 ? 3.518 6.816 -10.345 1.00 95.31 94 LYS A C 1
ATOM 763 O O . LYS A 1 94 ? 2.414 6.531 -9.888 1.00 95.31 94 LYS A O 1
ATOM 768 N N . VAL A 1 95 ? 4.507 5.936 -10.398 1.00 96.06 95 VAL A N 1
ATOM 769 C CA . VAL A 1 95 ? 4.479 4.614 -9.767 1.00 96.06 95 VAL A CA 1
ATOM 770 C C . VAL A 1 95 ? 5.661 4.532 -8.814 1.00 96.06 95 VAL A C 1
ATOM 772 O O . VAL A 1 95 ? 6.802 4.557 -9.264 1.00 96.06 95 VAL A O 1
ATOM 775 N N . ASP A 1 96 ? 5.387 4.434 -7.520 1.00 94.88 96 ASP A N 1
ATOM 776 C CA . ASP A 1 96 ? 6.397 4.279 -6.480 1.00 94.88 96 ASP A CA 1
ATOM 777 C C . ASP A 1 96 ? 6.539 2.796 -6.120 1.00 94.88 96 ASP A C 1
ATOM 779 O O . ASP A 1 96 ? 5.569 2.118 -5.772 1.00 94.88 96 ASP A O 1
ATOM 783 N N . LEU A 1 97 ? 7.764 2.288 -6.221 1.00 94.75 97 LEU A N 1
ATOM 784 C CA . LEU A 1 97 ? 8.156 0.936 -5.844 1.00 94.75 97 LEU A CA 1
ATOM 785 C C . LEU A 1 97 ? 8.973 1.017 -4.556 1.00 94.75 97 LEU A C 1
ATOM 787 O O . LEU A 1 97 ? 10.153 1.353 -4.585 1.00 94.75 97 LEU A O 1
ATOM 791 N N . TRP A 1 98 ? 8.347 0.727 -3.426 1.00 92.00 98 TRP A N 1
ATOM 792 C CA . TRP A 1 98 ? 8.991 0.684 -2.118 1.00 92.00 98 TRP A CA 1
ATOM 793 C C . TRP A 1 98 ? 9.667 -0.671 -1.924 1.00 92.00 98 TRP A C 1
ATOM 795 O O . TRP A 1 98 ? 9.041 -1.714 -2.113 1.00 92.00 98 TRP A O 1
ATOM 805 N N . PHE A 1 99 ? 10.943 -0.662 -1.554 1.00 90.12 99 PHE A N 1
ATOM 806 C CA . PHE A 1 99 ? 11.724 -1.864 -1.289 1.00 90.12 99 PHE A CA 1
ATOM 807 C C . PHE A 1 99 ? 11.801 -2.073 0.214 1.00 90.12 99 PHE A C 1
ATOM 809 O O . PHE A 1 99 ? 12.551 -1.387 0.904 1.00 90.12 99 PHE A O 1
ATOM 816 N N . GLU A 1 100 ? 11.031 -3.029 0.710 1.00 78.94 100 GLU A N 1
ATOM 817 C CA . GLU A 1 100 ? 10.972 -3.320 2.137 1.00 78.94 100 GLU A CA 1
ATOM 818 C C . GLU A 1 100 ? 11.650 -4.657 2.419 1.00 78.94 100 GLU A C 1
ATOM 820 O O . GLU A 1 100 ? 11.542 -5.625 1.652 1.00 78.94 100 GLU A O 1
ATOM 825 N N . GLY A 1 101 ? 12.377 -4.714 3.534 1.00 62.00 101 GLY A N 1
ATOM 826 C CA . GLY A 1 101 ? 12.935 -5.966 4.013 1.00 62.00 101 GLY A CA 1
ATOM 827 C C . GLY A 1 101 ? 11.802 -6.929 4.351 1.00 62.00 101 GLY A C 1
ATOM 828 O O . GLY A 1 101 ? 10.752 -6.524 4.853 1.00 62.00 101 GLY A O 1
ATOM 829 N N . LYS A 1 102 ? 12.014 -8.239 4.140 1.00 54.78 102 LYS A N 1
ATOM 830 C CA . LYS A 1 102 ? 11.007 -9.263 4.483 1.00 54.78 102 LYS A CA 1
ATOM 831 C C . LYS A 1 102 ? 10.439 -9.063 5.889 1.00 54.78 102 LYS A C 1
ATOM 833 O O . LYS A 1 102 ? 9.264 -9.329 6.087 1.00 54.78 102 LYS A O 1
ATOM 838 N N . GLN A 1 103 ? 11.275 -8.637 6.842 1.00 56.97 103 GLN A N 1
ATOM 839 C CA . GLN A 1 103 ? 10.940 -8.487 8.260 1.00 56.97 103 GLN A CA 1
ATOM 840 C C . GLN A 1 103 ? 10.014 -7.300 8.556 1.00 56.97 103 GLN A C 1
ATOM 842 O O . GLN A 1 103 ? 9.185 -7.410 9.458 1.00 56.97 103 GLN A O 1
ATOM 847 N N . ASP A 1 104 ? 10.091 -6.223 7.775 1.00 66.12 104 ASP A N 1
ATOM 848 C CA . ASP A 1 104 ? 9.379 -4.972 8.058 1.00 66.12 104 ASP A CA 1
ATOM 849 C C . ASP A 1 104 ? 7.875 -5.080 7.757 1.00 66.12 104 ASP A C 1
ATOM 851 O O . ASP A 1 104 ? 7.059 -4.444 8.422 1.00 66.12 104 ASP A O 1
ATOM 855 N N . PHE A 1 105 ? 7.505 -5.958 6.814 1.00 75.25 105 PHE A N 1
ATOM 856 C CA . PHE A 1 105 ? 6.129 -6.134 6.325 1.00 75.25 105 PHE A CA 1
ATOM 857 C C . PHE A 1 105 ? 5.556 -7.554 6.512 1.00 75.25 105 PHE A C 1
ATOM 859 O O . PHE A 1 105 ? 4.517 -7.885 5.934 1.00 75.25 105 PHE A O 1
ATOM 866 N N . GLN A 1 106 ? 6.198 -8.441 7.293 1.00 81.06 106 GLN A N 1
ATOM 867 C CA . GLN A 1 106 ? 5.752 -9.851 7.432 1.00 81.06 106 GLN A CA 1
ATOM 868 C C . GLN A 1 106 ? 4.267 -9.984 7.780 1.00 81.06 106 GLN A C 1
ATOM 870 O O . GLN A 1 106 ? 3.574 -10.891 7.309 1.00 81.06 106 GLN A O 1
ATOM 875 N N . ARG A 1 107 ? 3.780 -9.070 8.617 1.00 86.25 107 ARG A N 1
ATOM 876 C CA . ARG A 1 107 ? 2.406 -9.039 9.106 1.00 86.25 107 ARG A CA 1
ATOM 877 C C . ARG A 1 107 ? 1.425 -8.729 7.973 1.00 86.25 107 ARG A C 1
ATOM 879 O O . ARG A 1 107 ? 0.447 -9.455 7.786 1.00 86.25 107 ARG A O 1
ATOM 886 N N . GLU A 1 108 ? 1.724 -7.699 7.196 1.00 90.12 108 GLU A N 1
ATOM 887 C CA . GLU A 1 108 ? 0.965 -7.229 6.042 1.00 90.12 108 GLU A CA 1
ATOM 888 C C . GLU A 1 108 ? 0.896 -8.310 4.963 1.00 90.12 108 GLU A C 1
ATOM 890 O O . GLU A 1 108 ? -0.177 -8.583 4.421 1.00 90.12 108 GLU A O 1
ATOM 895 N N . TRP A 1 109 ? 2.013 -8.998 4.704 1.00 90.69 109 TRP A N 1
ATOM 896 C CA . TRP A 1 109 ? 2.044 -10.126 3.775 1.00 90.69 109 TRP A CA 1
ATOM 897 C C . TRP A 1 109 ? 1.084 -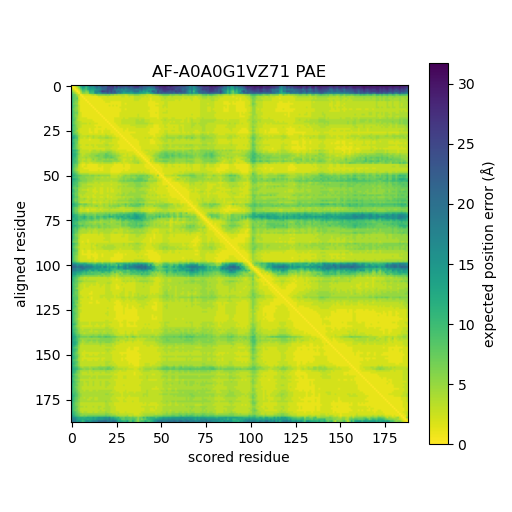11.238 4.196 1.00 90.69 109 TRP A C 1
ATOM 899 O O . TRP A 1 109 ? 0.358 -11.766 3.350 1.00 90.69 109 TRP A O 1
ATOM 909 N N . GLY A 1 110 ? 1.033 -11.581 5.485 1.00 91.44 110 GLY A N 1
ATOM 910 C CA . GLY A 1 110 ? 0.127 -12.606 6.012 1.00 91.44 110 GLY A CA 1
ATOM 911 C C . GLY A 1 110 ? -1.357 -12.228 5.941 1.00 91.44 110 GLY A C 1
ATOM 912 O O . GLY A 1 110 ? -2.205 -13.108 5.799 1.00 91.44 110 GLY A O 1
ATOM 913 N N . ARG A 1 111 ? -1.678 -10.930 5.999 1.00 94.25 111 ARG A N 1
ATOM 914 C CA . ARG A 1 111 ? -3.060 -10.408 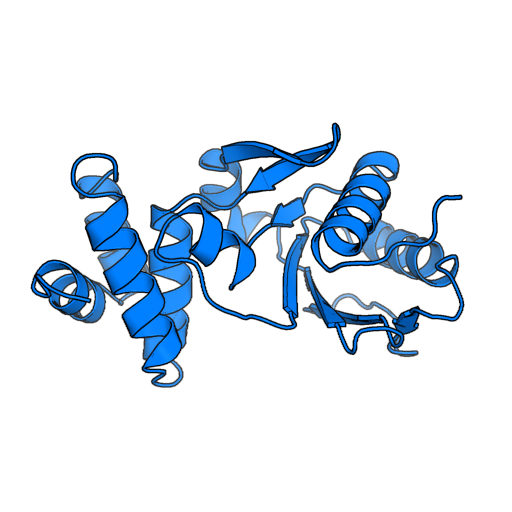6.010 1.00 94.25 111 ARG A CA 1
ATOM 915 C C . ARG A 1 111 ? -3.522 -9.822 4.674 1.00 94.25 111 ARG A C 1
ATOM 917 O O . ARG A 1 111 ? -4.651 -9.337 4.575 1.00 94.25 111 ARG A O 1
ATOM 924 N N . ARG A 1 112 ? -2.682 -9.874 3.638 1.00 95.06 112 ARG A N 1
ATOM 925 C CA . ARG A 1 112 ? -2.996 -9.341 2.308 1.00 95.06 112 ARG A CA 1
ATOM 926 C C . ARG A 1 112 ? -4.264 -9.953 1.716 1.00 95.06 112 ARG A C 1
ATOM 928 O O . ARG A 1 112 ? -4.583 -11.126 1.921 1.00 95.06 112 ARG A O 1
ATOM 935 N N . ARG A 1 113 ? -4.962 -9.169 0.903 1.00 95.94 113 ARG A N 1
ATOM 936 C CA . ARG A 1 113 ? -6.178 -9.581 0.196 1.00 95.94 113 ARG A CA 1
ATOM 937 C C . ARG A 1 113 ? -5.871 -9.711 -1.286 1.00 95.94 113 ARG A C 1
ATOM 939 O O . ARG A 1 113 ? -5.424 -8.759 -1.911 1.00 95.94 113 ARG A O 1
ATOM 946 N N . ARG A 1 114 ? -6.091 -10.893 -1.860 1.00 95.69 114 ARG A N 1
ATOM 947 C CA . ARG A 1 114 ? -5.945 -11.094 -3.307 1.00 95.69 114 ARG A CA 1
ATOM 948 C C . ARG A 1 114 ? -7.206 -10.627 -4.017 1.00 95.69 114 ARG A C 1
ATOM 950 O O . ARG A 1 114 ? -8.304 -11.044 -3.653 1.00 95.69 114 ARG A O 1
ATOM 957 N N . VAL A 1 115 ? -7.032 -9.780 -5.021 1.00 95.31 115 VAL A N 1
ATOM 958 C CA . VAL A 1 115 ? -8.108 -9.246 -5.858 1.00 95.31 115 VAL A CA 1
ATOM 959 C C . VAL A 1 115 ? -7.723 -9.392 -7.323 1.00 95.31 115 VAL A C 1
ATOM 961 O O . VAL A 1 115 ? -6.550 -9.296 -7.674 1.00 95.31 115 VAL A O 1
ATOM 964 N N . THR A 1 116 ? -8.692 -9.639 -8.198 1.00 95.50 116 THR A N 1
ATOM 965 C CA . THR A 1 116 ? -8.432 -9.757 -9.636 1.00 95.50 116 THR A CA 1
ATOM 966 C C . THR A 1 116 ? -8.707 -8.425 -10.325 1.00 95.50 116 THR A C 1
ATOM 968 O O . THR A 1 116 ? -9.831 -7.931 -10.288 1.00 95.50 116 THR A O 1
ATOM 971 N N . MET A 1 117 ? -7.696 -7.858 -10.984 1.00 93.75 117 MET A N 1
ATOM 972 C CA . MET A 1 117 ? -7.790 -6.618 -11.761 1.00 93.75 117 MET A CA 1
ATOM 973 C C . MET A 1 117 ? -7.431 -6.906 -13.219 1.00 93.75 117 MET A C 1
ATOM 975 O O . MET A 1 117 ? -6.311 -7.318 -13.509 1.00 93.75 117 MET A O 1
ATOM 979 N N . GLN A 1 118 ? -8.393 -6.752 -14.139 1.00 93.25 118 GLN A N 1
ATOM 980 C CA . GLN A 1 118 ? -8.239 -7.100 -15.565 1.00 93.25 118 GLN A CA 1
ATOM 981 C C . GLN A 1 118 ? -7.580 -8.485 -15.796 1.00 93.25 118 GLN A C 1
ATOM 983 O O . GLN A 1 118 ? -6.685 -8.647 -16.627 1.00 93.25 118 GLN A O 1
ATOM 988 N N . GLY A 1 119 ? -7.996 -9.489 -15.016 1.00 92.12 119 GLY A N 1
ATOM 989 C CA . GLY A 1 119 ? -7.477 -10.860 -15.096 1.00 92.12 119 GLY A CA 1
ATOM 990 C C . GLY A 1 119 ? -6.125 -11.103 -14.411 1.00 92.12 119 GLY A C 1
ATOM 991 O O . GLY A 1 119 ? -5.663 -12.238 -14.404 1.00 92.12 119 GLY A O 1
ATOM 992 N N . VAL A 1 120 ? -5.496 -10.086 -13.812 1.00 94.25 120 VAL A N 1
ATOM 993 C CA . VAL A 1 120 ? -4.255 -10.227 -13.029 1.00 94.25 120 VAL A CA 1
ATOM 994 C C . VAL A 1 120 ? -4.589 -10.306 -11.541 1.00 94.25 120 VAL A C 1
ATOM 996 O O . VAL A 1 120 ? -5.363 -9.496 -11.031 1.00 94.25 120 VAL A O 1
ATOM 999 N N . SER A 1 121 ? -4.016 -11.284 -10.836 1.00 95.31 121 SER A N 1
ATOM 1000 C CA . SER A 1 121 ? -4.140 -11.398 -9.380 1.00 95.31 121 SER A CA 1
ATOM 1001 C C . SER A 1 121 ? -3.217 -10.385 -8.700 1.00 95.31 121 SER A C 1
ATOM 1003 O O . SER A 1 121 ? -2.003 -10.549 -8.690 1.00 95.31 121 SER A O 1
ATOM 1005 N N . VAL A 1 122 ? -3.798 -9.357 -8.094 1.00 96.88 122 VAL A N 1
ATOM 1006 C CA . VAL A 1 122 ? -3.101 -8.303 -7.354 1.00 96.88 122 VAL A CA 1
ATOM 1007 C C . VAL A 1 122 ? -3.220 -8.591 -5.860 1.00 96.88 122 VAL A C 1
ATOM 1009 O O . VAL A 1 122 ? -4.316 -8.810 -5.342 1.00 96.88 122 VAL A O 1
ATOM 1012 N N . SER A 1 123 ? -2.093 -8.599 -5.151 1.00 96.31 123 SER A N 1
ATOM 1013 C CA . SER A 1 123 ? -2.097 -8.661 -3.687 1.00 96.31 123 SER A CA 1
ATOM 1014 C C . SER A 1 123 ? -2.246 -7.249 -3.132 1.00 96.31 123 SER A C 1
ATOM 1016 O O . SER A 1 123 ? -1.394 -6.406 -3.368 1.00 96.31 123 SER A O 1
ATOM 1018 N N . LEU A 1 124 ? -3.329 -6.987 -2.415 1.00 96.62 124 LEU A N 1
ATOM 1019 C CA . LEU A 1 124 ? -3.648 -5.703 -1.803 1.00 96.62 124 LEU A CA 1
ATOM 1020 C C . LEU A 1 124 ? -3.325 -5.747 -0.307 1.00 96.62 124 LEU A C 1
ATOM 1022 O O . LEU A 1 124 ? -3.611 -6.751 0.354 1.00 96.62 124 LEU A O 1
ATOM 1026 N N . VAL A 1 125 ? -2.778 -4.665 0.242 1.00 95.94 125 VAL A N 1
ATOM 1027 C CA . VAL A 1 125 ? -2.652 -4.507 1.700 1.00 95.94 125 VAL A CA 1
ATOM 1028 C C . VAL A 1 125 ? -4.031 -4.596 2.376 1.00 95.94 125 VAL A C 1
ATOM 1030 O O . VAL A 1 125 ? -5.045 -4.196 1.795 1.00 95.94 125 VAL A O 1
ATOM 1033 N N . SER A 1 126 ? -4.093 -5.159 3.587 1.00 97.06 126 SER A N 1
ATOM 1034 C CA . SER A 1 126 ? -5.344 -5.216 4.356 1.00 97.06 126 SER A CA 1
ATOM 1035 C C . SER A 1 126 ? -5.827 -3.804 4.721 1.00 97.06 126 SER A C 1
ATOM 1037 O O . SER A 1 126 ? -5.029 -2.865 4.785 1.00 97.06 126 SER A O 1
ATOM 1039 N N . ALA A 1 127 ? -7.129 -3.638 4.965 1.00 97.38 127 ALA A N 1
ATOM 1040 C CA . ALA A 1 127 ? -7.673 -2.347 5.383 1.00 97.38 127 ALA A CA 1
ATOM 1041 C C . ALA A 1 127 ? -7.069 -1.900 6.725 1.00 97.38 127 ALA A C 1
ATOM 1043 O O . ALA A 1 127 ? -6.691 -0.741 6.884 1.00 97.38 127 ALA A O 1
ATOM 1044 N N . GLU A 1 128 ? -6.930 -2.831 7.673 1.00 97.56 128 GLU A N 1
ATOM 1045 C CA . GLU A 1 128 ? -6.364 -2.574 8.995 1.00 97.56 128 GLU A CA 1
ATOM 1046 C C . GLU A 1 128 ? -4.910 -2.117 8.906 1.00 97.56 128 GLU A C 1
ATOM 1048 O O . GLU A 1 128 ? -4.534 -1.113 9.511 1.00 97.56 128 GLU A O 1
ATOM 1053 N N . ASP A 1 129 ? -4.091 -2.824 8.127 1.00 96.50 129 ASP A N 1
ATOM 1054 C CA . ASP A 1 129 ? -2.686 -2.463 7.965 1.00 96.50 129 ASP A CA 1
ATOM 1055 C C . ASP A 1 129 ? -2.524 -1.136 7.222 1.00 96.50 129 ASP A C 1
ATOM 1057 O O . ASP A 1 129 ? -1.692 -0.321 7.614 1.00 96.50 129 ASP A O 1
ATOM 1061 N N . LEU A 1 130 ? -3.369 -0.850 6.227 1.00 96.50 130 LEU A N 1
ATOM 1062 C CA . LEU A 1 130 ? -3.337 0.434 5.528 1.00 96.50 130 LEU A CA 1
ATOM 1063 C C . LEU A 1 130 ? -3.701 1.614 6.441 1.00 96.50 130 LEU A C 1
ATOM 1065 O O . LEU A 1 130 ? -3.076 2.676 6.342 1.00 96.50 130 LEU A O 1
ATOM 1069 N N . ILE A 1 131 ? -4.672 1.433 7.347 1.00 97.56 131 ILE A N 1
ATOM 1070 C CA . ILE A 1 131 ? -4.987 2.416 8.396 1.00 97.56 131 ILE A CA 1
ATOM 1071 C C . ILE A 1 131 ? -3.747 2.645 9.272 1.00 97.56 131 ILE A C 1
ATOM 1073 O O . ILE A 1 131 ? -3.328 3.788 9.458 1.00 97.56 131 ILE A O 1
ATOM 1077 N N . LEU A 1 132 ? -3.114 1.576 9.768 1.00 96.75 132 LEU A N 1
ATOM 1078 C CA . LEU A 1 132 ? -1.926 1.674 10.627 1.00 96.75 132 LEU A CA 1
ATOM 1079 C C . LEU A 1 132 ? -0.763 2.394 9.932 1.00 96.75 132 LEU A C 1
ATOM 1081 O O . LEU A 1 132 ? -0.143 3.278 10.535 1.00 96.75 132 LEU A O 1
ATOM 1085 N N . THR A 1 133 ? -0.489 2.067 8.667 1.00 94.06 133 THR A N 1
ATOM 1086 C CA . THR A 1 133 ? 0.559 2.718 7.872 1.00 94.06 133 THR A CA 1
ATOM 1087 C C . THR A 1 133 ? 0.282 4.214 7.728 1.00 94.06 133 THR A C 1
ATOM 1089 O O . THR A 1 133 ? 1.162 5.028 8.005 1.00 94.06 133 THR A O 1
ATOM 1092 N N . LYS A 1 134 ? -0.941 4.617 7.361 1.00 94.94 134 LYS A N 1
ATOM 1093 C CA . LYS A 1 134 ? -1.283 6.040 7.179 1.00 94.94 134 LYS A CA 1
ATOM 1094 C C . LYS A 1 134 ? -1.265 6.836 8.474 1.00 94.94 134 LYS A C 1
ATOM 1096 O O . LYS A 1 134 ? -0.745 7.948 8.480 1.00 94.94 134 LYS A O 1
ATOM 1101 N N . LEU A 1 135 ? -1.751 6.269 9.576 1.00 97.25 135 LEU A N 1
ATOM 1102 C CA . LEU A 1 135 ? -1.641 6.916 10.884 1.00 97.25 135 LEU A CA 1
ATOM 1103 C C . LEU A 1 135 ? -0.180 7.060 11.327 1.00 97.25 135 LEU A C 1
ATOM 1105 O O . LEU A 1 135 ? 0.183 8.067 11.936 1.00 97.25 135 LEU A O 1
ATOM 1109 N N . SER A 1 136 ? 0.675 6.094 10.982 1.00 94.62 136 SER A N 1
ATOM 1110 C CA . SER A 1 136 ? 2.117 6.190 11.236 1.00 94.62 136 SER A CA 1
ATOM 1111 C C . SER A 1 136 ? 2.754 7.332 10.441 1.00 94.62 136 SER A C 1
ATOM 1113 O O . SER A 1 136 ? 3.601 8.045 10.979 1.00 94.62 136 SER A O 1
ATOM 1115 N N . TRP A 1 137 ? 2.305 7.572 9.204 1.00 91.62 137 TRP A N 1
ATOM 1116 C CA . TRP A 1 137 ? 2.682 8.765 8.440 1.00 91.62 137 TRP A CA 1
ATOM 1117 C C . TRP A 1 137 ? 2.167 10.053 9.088 1.00 91.62 137 TRP A C 1
ATOM 1119 O O . TRP A 1 137 ? 2.981 10.939 9.328 1.00 91.62 137 TRP A O 1
ATOM 1129 N N . CYS A 1 138 ? 0.883 10.132 9.471 1.00 94.25 138 CYS A N 1
ATOM 1130 C CA . CYS A 1 138 ? 0.316 11.290 10.185 1.00 94.25 138 CYS A CA 1
ATOM 1131 C C . CYS A 1 138 ? 1.095 11.643 11.460 1.00 94.25 138 CYS A C 1
ATOM 1133 O O . CYS A 1 138 ? 1.254 12.816 11.784 1.00 94.25 138 CYS A O 1
ATOM 1135 N N . LYS A 1 139 ? 1.574 10.631 12.193 1.00 94.69 139 LYS A N 1
ATOM 1136 C CA . LYS A 1 139 ? 2.391 10.821 13.397 1.00 94.69 139 LYS A CA 1
ATOM 1137 C C . LYS A 1 139 ? 3.752 11.447 13.087 1.00 94.69 139 LYS A C 1
ATOM 1139 O O . LYS A 1 139 ? 4.228 12.251 13.881 1.00 94.69 139 LYS A O 1
ATOM 1144 N N . LYS A 1 140 ? 4.390 11.056 11.977 1.00 92.38 140 LYS A N 1
ATOM 1145 C CA . LYS A 1 140 ? 5.680 11.620 11.543 1.00 92.38 140 LYS A CA 1
ATOM 1146 C C . LYS A 1 140 ? 5.503 13.042 11.011 1.00 92.38 140 LYS A C 1
ATOM 1148 O O . LYS A 1 140 ? 6.249 13.936 11.393 1.00 92.38 140 LYS A O 1
ATOM 1153 N N . VAL A 1 141 ? 4.518 13.233 10.136 1.00 93.06 141 VAL A N 1
ATOM 1154 C CA . VAL A 1 141 ? 4.150 14.514 9.529 1.00 93.06 141 VAL A CA 1
ATOM 1155 C C . VAL A 1 141 ? 2.634 14.544 9.395 1.00 93.06 141 VAL A C 1
ATOM 1157 O O . VAL A 1 141 ? 2.051 13.711 8.697 1.00 93.06 141 VAL A O 1
ATOM 1160 N N . TRP A 1 142 ? 1.989 15.502 10.062 1.00 94.06 142 TRP A N 1
ATOM 1161 C CA . TRP A 1 142 ? 0.534 15.607 10.027 1.00 94.06 142 TRP A CA 1
ATOM 1162 C C . TRP A 1 142 ? 0.025 15.777 8.591 1.00 94.06 142 TRP A C 1
ATOM 1164 O O . TRP A 1 142 ? 0.546 16.577 7.815 1.00 94.06 142 TRP A O 1
ATOM 1174 N N . SER A 1 143 ? -1.013 15.016 8.248 1.00 93.75 143 SER A N 1
ATOM 1175 C CA . SER A 1 143 ? -1.650 15.042 6.936 1.00 93.75 143 SER A CA 1
ATOM 1176 C C . SER A 1 143 ? -3.142 14.791 7.095 1.00 93.75 143 SER A C 1
ATOM 1178 O O . SER A 1 143 ? -3.563 13.659 7.352 1.00 93.75 143 SER A O 1
ATOM 1180 N N . ASP A 1 144 ? -3.944 15.840 6.892 1.00 94.00 144 ASP A N 1
ATOM 1181 C CA . ASP A 1 144 ? -5.410 15.746 6.915 1.00 94.00 144 ASP A CA 1
ATOM 1182 C C . ASP A 1 144 ? -5.916 14.733 5.891 1.00 94.00 144 ASP A C 1
ATOM 1184 O O . ASP A 1 144 ? -6.894 14.029 6.128 1.00 94.00 144 ASP A O 1
ATOM 1188 N N . ARG A 1 145 ? -5.217 14.612 4.755 1.00 92.56 145 ARG A N 1
ATOM 1189 C CA . ARG A 1 145 ? -5.535 13.633 3.714 1.00 92.56 145 ARG A CA 1
ATOM 1190 C C . ARG A 1 145 ? -5.387 12.206 4.233 1.00 92.56 145 ARG A C 1
ATOM 1192 O O . ARG A 1 145 ? -6.302 11.409 4.069 1.00 92.56 145 ARG A O 1
ATOM 1199 N N . HIS A 1 146 ? -4.257 11.874 4.857 1.00 94.25 146 HIS A N 1
ATOM 1200 C CA . HIS A 1 146 ? -4.048 10.534 5.411 1.00 94.25 146 HIS A CA 1
ATOM 1201 C C . HIS A 1 146 ? -5.002 10.235 6.565 1.00 94.25 146 HIS A C 1
ATOM 1203 O O . HIS A 1 146 ? -5.508 9.117 6.654 1.00 94.25 146 HIS A O 1
ATOM 1209 N N . PHE A 1 147 ? -5.289 11.229 7.405 1.00 96.75 147 PHE A N 1
ATOM 1210 C CA . PHE A 1 147 ? -6.244 11.075 8.493 1.00 96.75 147 PHE A CA 1
ATOM 1211 C C . PHE A 1 147 ? -7.663 10.820 7.960 1.00 96.75 147 PHE A C 1
ATOM 1213 O O . PHE A 1 147 ? -8.304 9.850 8.363 1.00 96.75 147 PHE A O 1
ATOM 1220 N N . ARG A 1 148 ? -8.124 11.611 6.981 1.00 95.94 148 ARG A N 1
ATOM 1221 C CA . ARG A 1 148 ? -9.417 11.401 6.307 1.00 95.94 148 ARG A CA 1
ATOM 1222 C C . ARG A 1 148 ? -9.488 10.058 5.589 1.00 95.94 148 ARG A C 1
ATOM 1224 O O . ARG A 1 148 ? -10.494 9.375 5.734 1.00 95.94 148 ARG A O 1
ATOM 1231 N N . ASP A 1 149 ? -8.427 9.630 4.897 1.00 96.31 149 ASP A N 1
ATOM 1232 C CA . ASP A 1 149 ? -8.361 8.287 4.299 1.00 96.31 149 ASP A CA 1
ATOM 1233 C C . ASP A 1 149 ? -8.651 7.204 5.368 1.00 96.31 149 ASP A C 1
ATOM 1235 O O . ASP A 1 149 ? -9.407 6.266 5.113 1.00 96.31 149 ASP A O 1
ATOM 1239 N N . CYS A 1 150 ? -8.100 7.349 6.583 1.00 97.69 150 CYS A N 1
ATOM 1240 C CA . CYS A 1 150 ? -8.344 6.420 7.694 1.00 97.69 150 CYS A CA 1
ATOM 1241 C C . CYS A 1 150 ? -9.792 6.465 8.197 1.00 97.69 150 CYS A C 1
ATOM 1243 O O . CYS A 1 150 ? -10.386 5.408 8.401 1.00 97.69 150 CYS A O 1
ATOM 1245 N N . VAL A 1 151 ? -10.372 7.660 8.353 1.00 97.81 151 VAL A N 1
ATOM 1246 C CA . VAL A 1 151 ? -11.796 7.836 8.703 1.00 97.81 151 VAL A CA 1
ATOM 1247 C C . VAL A 1 151 ? -12.697 7.180 7.659 1.00 97.81 151 VAL A C 1
ATOM 1249 O O . VAL A 1 151 ? -13.596 6.421 8.010 1.00 97.81 151 VAL A O 1
ATOM 1252 N N . GLY A 1 152 ? -12.427 7.401 6.373 1.00 97.50 152 GLY A N 1
ATOM 1253 C CA . GLY A 1 152 ? -13.200 6.808 5.285 1.00 97.50 152 GLY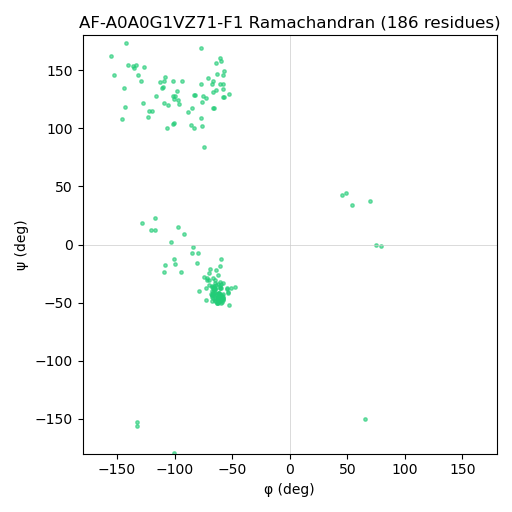 A CA 1
ATOM 1254 C C . GLY A 1 152 ? -13.162 5.283 5.303 1.00 97.50 152 GLY A C 1
ATOM 1255 O O . GLY A 1 152 ? -14.210 4.645 5.240 1.00 97.50 152 GLY A O 1
ATOM 1256 N N . MET A 1 153 ? -11.973 4.690 5.445 1.00 97.81 153 MET A N 1
ATOM 1257 C CA . MET A 1 153 ? -11.836 3.232 5.560 1.00 97.81 153 MET A CA 1
ATOM 1258 C C . MET A 1 153 ? -12.536 2.687 6.811 1.00 97.81 153 MET A C 1
ATOM 1260 O O . MET A 1 153 ? -13.224 1.674 6.722 1.00 97.81 153 MET A O 1
ATOM 1264 N N . TRP A 1 154 ? -12.416 3.367 7.955 1.00 97.75 154 TRP A N 1
ATOM 1265 C CA . TRP A 1 154 ? -13.109 2.990 9.190 1.00 97.75 154 TRP A CA 1
ATOM 1266 C C . TRP A 1 154 ? -14.633 2.965 9.016 1.00 97.75 154 TRP A C 1
ATOM 1268 O O . TRP A 1 154 ? -15.282 1.976 9.356 1.00 97.75 154 TRP A O 1
ATOM 1278 N N . LEU A 1 155 ? -15.206 4.028 8.445 1.00 97.19 155 LEU A N 1
ATOM 1279 C CA . LEU A 1 155 ? -16.651 4.149 8.258 1.00 97.19 155 LEU A CA 1
ATOM 1280 C C . LEU A 1 155 ? -17.189 3.138 7.235 1.00 97.19 155 LEU A C 1
ATOM 1282 O O . LEU A 1 155 ? -18.207 2.495 7.491 1.00 97.19 155 LEU A O 1
ATOM 1286 N N . VAL A 1 156 ? -16.499 2.956 6.105 1.00 97.44 156 VAL A N 1
ATOM 1287 C CA . VAL A 1 156 ? -16.917 2.027 5.037 1.00 97.44 156 VAL A CA 1
ATOM 1288 C C . VAL A 1 156 ? -16.774 0.560 5.464 1.00 97.44 156 VAL A C 1
ATOM 1290 O O . VAL A 1 156 ? -17.603 -0.275 5.096 1.00 97.44 156 VAL A O 1
ATOM 1293 N N . GLN A 1 157 ? -15.751 0.232 6.260 1.00 96.81 157 GLN A N 1
ATOM 1294 C CA . GLN A 1 157 ? -15.484 -1.135 6.730 1.00 96.81 157 GLN A CA 1
ATOM 1295 C C . GLN A 1 157 ? -16.028 -1.422 8.134 1.00 96.81 157 GLN A C 1
ATOM 1297 O O . GLN A 1 157 ? -15.658 -2.425 8.751 1.00 96.81 157 GLN A O 1
ATOM 1302 N N . LYS A 1 158 ? -16.920 -0.575 8.653 1.00 93.06 158 LYS A N 1
ATOM 1303 C CA . LYS A 1 158 ? -17.489 -0.737 9.993 1.00 93.06 158 LYS A CA 1
ATOM 1304 C C . LYS A 1 158 ? -18.084 -2.138 10.188 1.00 93.06 158 LYS A C 1
ATOM 1306 O O . LYS A 1 158 ? -18.867 -2.614 9.367 1.00 93.06 158 LYS A O 1
ATOM 1311 N N . GLY A 1 159 ? -17.697 -2.800 11.280 1.00 93.62 159 GLY A N 1
ATOM 1312 C CA . GLY A 1 159 ? -18.118 -4.168 11.610 1.00 93.62 159 GLY A CA 1
ATOM 1313 C C . GLY A 1 159 ? -17.447 -5.281 10.793 1.00 93.62 159 GLY A C 1
ATOM 1314 O O . GLY A 1 159 ? -17.747 -6.450 11.019 1.00 93.62 159 GLY A O 1
ATOM 1315 N N . LYS A 1 160 ? -16.554 -4.946 9.850 1.00 96.50 160 LYS A N 1
ATOM 1316 C CA . LYS A 1 160 ? -15.770 -5.914 9.058 1.00 96.50 160 LYS A CA 1
ATOM 1317 C C . LYS A 1 160 ? -14.289 -5.930 9.428 1.00 96.50 160 LYS A C 1
ATOM 1319 O O . LYS A 1 160 ? -13.621 -6.922 9.153 1.00 96.50 160 LYS A O 1
ATOM 1324 N N . LEU A 1 161 ? -13.783 -4.838 10.003 1.00 97.06 161 LEU A N 1
ATOM 1325 C CA . LEU A 1 161 ? -12.404 -4.740 10.473 1.00 97.06 161 LEU A CA 1
ATOM 1326 C C . LEU A 1 161 ? -12.192 -5.607 11.716 1.00 97.06 161 LEU A C 1
ATOM 1328 O O . LEU A 1 161 ? -13.042 -5.671 12.604 1.00 97.06 161 LEU A O 1
ATOM 1332 N N . ASP A 1 162 ? -11.014 -6.210 11.815 1.00 97.00 162 ASP A N 1
ATOM 1333 C CA . ASP A 1 162 ? -10.526 -6.825 13.046 1.00 97.00 162 ASP A CA 1
ATOM 1334 C C . ASP A 1 162 ? -10.094 -5.724 14.032 1.00 97.00 162 ASP A C 1
ATOM 1336 O O . ASP A 1 162 ? -8.930 -5.318 14.105 1.00 97.00 162 ASP A O 1
ATOM 1340 N N . GLU A 1 163 ? -11.064 -5.186 14.771 1.00 95.94 163 GLU A N 1
ATOM 1341 C CA . GLU A 1 163 ? -10.855 -4.051 15.679 1.00 95.94 163 GLU A CA 1
ATOM 1342 C C . GLU A 1 163 ? -9.869 -4.371 16.807 1.00 95.94 163 GLU A C 1
ATOM 1344 O O . GLU A 1 163 ? -9.087 -3.509 17.223 1.00 95.94 163 GLU A O 1
ATOM 1349 N N . LYS A 1 164 ? -9.863 -5.625 17.282 1.00 96.62 164 LYS A N 1
ATOM 1350 C CA . LYS A 1 164 ? -8.918 -6.071 18.309 1.00 96.62 164 LYS A CA 1
ATOM 1351 C C . LYS A 1 164 ? -7.493 -5.982 17.776 1.00 96.62 164 LYS A C 1
ATOM 1353 O O . LYS A 1 164 ? -6.630 -5.392 18.427 1.00 96.62 164 LYS A O 1
ATOM 1358 N N . TYR A 1 165 ? -7.252 -6.541 16.593 1.00 96.31 165 TYR A N 1
ATOM 1359 C CA . TYR A 1 165 ? -5.955 -6.447 15.938 1.00 96.31 165 TYR A CA 1
ATOM 1360 C C . TYR A 1 165 ? -5.541 -4.995 15.702 1.00 96.31 165 TYR A C 1
ATOM 1362 O O . TYR A 1 165 ? -4.414 -4.623 16.036 1.00 96.31 165 TYR A O 1
ATOM 1370 N N . LEU A 1 166 ? -6.449 -4.171 15.174 1.00 96.38 166 LEU A N 1
ATOM 1371 C CA . LEU A 1 166 ? -6.170 -2.771 14.870 1.00 96.38 166 LEU A CA 1
ATOM 1372 C C . LEU A 1 166 ? -5.758 -2.002 16.135 1.00 96.38 166 LEU A C 1
ATOM 1374 O O . LEU A 1 166 ? -4.754 -1.292 16.124 1.00 96.38 166 LEU A O 1
ATOM 1378 N N . SER A 1 167 ? -6.467 -2.213 17.249 1.00 97.06 167 SER A N 1
ATOM 1379 C CA . SER A 1 167 ? -6.134 -1.628 18.554 1.00 97.06 167 SER A CA 1
ATOM 1380 C C . SER A 1 167 ? -4.775 -2.102 19.083 1.00 97.06 167 SER A C 1
ATOM 1382 O O . SER A 1 167 ? -3.945 -1.287 19.500 1.00 97.06 167 SER A O 1
ATOM 1384 N N . ASP A 1 168 ? -4.516 -3.412 19.043 1.00 97.25 168 ASP A N 1
ATOM 1385 C CA . ASP A 1 168 ? -3.274 -4.001 19.552 1.00 97.25 168 ASP A CA 1
ATOM 1386 C C . ASP A 1 168 ? -2.053 -3.521 18.757 1.00 97.25 168 ASP A C 1
ATOM 1388 O O . ASP A 1 168 ? -1.024 -3.167 19.340 1.00 97.25 168 ASP A O 1
ATOM 1392 N N . GLN A 1 169 ? -2.160 -3.468 17.429 1.00 96.12 169 GLN A N 1
ATOM 1393 C CA . GLN A 1 169 ? -1.073 -2.992 16.574 1.00 96.12 169 GLN A CA 1
ATOM 1394 C C . GLN A 1 169 ? -0.892 -1.479 16.664 1.00 96.12 169 GLN A C 1
ATOM 1396 O O . GLN A 1 169 ? 0.246 -1.014 16.722 1.00 96.12 169 GLN A O 1
ATOM 1401 N N . ALA A 1 170 ? -1.975 -0.704 16.769 1.00 97.31 170 ALA A N 1
ATOM 1402 C CA . ALA A 1 170 ? -1.877 0.743 16.931 1.00 97.31 170 ALA A CA 1
ATOM 1403 C C . ALA A 1 170 ? -1.113 1.134 18.202 1.00 97.31 170 ALA A C 1
ATOM 1405 O O . ALA A 1 170 ? -0.375 2.119 18.194 1.00 97.31 170 ALA A O 1
ATOM 1406 N N . LYS A 1 171 ? -1.225 0.351 19.284 1.00 97.44 171 LYS A N 1
ATOM 1407 C CA . LYS A 1 171 ? -0.395 0.531 20.487 1.00 97.44 171 LYS A CA 1
ATOM 1408 C C . LYS A 1 171 ? 1.082 0.266 20.199 1.00 97.44 171 LYS A C 1
ATOM 1410 O O . LYS A 1 171 ? 1.9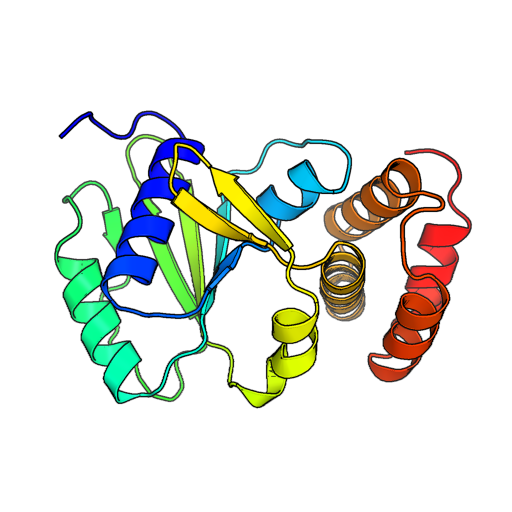15 1.084 20.571 1.00 97.44 171 LYS A O 1
ATOM 1415 N N . LYS A 1 172 ? 1.401 -0.828 19.499 1.00 95.00 172 LYS A N 1
ATOM 1416 C CA . LYS A 1 172 ? 2.785 -1.224 19.176 1.00 95.00 172 LYS A CA 1
ATOM 1417 C C . LYS A 1 172 ? 3.506 -0.202 18.300 1.00 95.00 172 LYS A C 1
ATOM 1419 O O . LYS A 1 172 ? 4.636 0.158 18.603 1.00 95.00 172 LYS A O 1
ATOM 1424 N N . VAL A 1 173 ? 2.847 0.305 17.257 1.00 93.88 173 VAL A N 1
ATOM 1425 C CA . VAL A 1 173 ? 3.427 1.341 16.376 1.00 93.88 173 VAL A CA 1
ATOM 1426 C C . VAL A 1 173 ? 3.246 2.764 16.941 1.00 93.88 173 VAL A C 1
ATOM 1428 O O . VAL A 1 173 ? 3.728 3.754 16.387 1.00 93.88 173 VAL A O 1
ATOM 1431 N N . GLY A 1 174 ? 2.573 2.884 18.091 1.00 96.50 174 GLY A N 1
ATOM 1432 C CA . GLY A 1 174 ? 2.414 4.124 18.842 1.00 96.50 174 GLY A CA 1
ATOM 1433 C C . GLY A 1 174 ? 1.510 5.155 18.165 1.00 96.50 174 GLY A C 1
ATOM 1434 O O . GLY A 1 174 ? 1.816 6.344 18.232 1.00 96.50 174 GLY A O 1
ATOM 1435 N N . VAL A 1 175 ? 0.435 4.710 17.508 1.00 97.75 175 VAL A N 1
ATOM 1436 C CA . VAL A 1 175 ? -0.603 5.541 16.860 1.00 97.75 175 VAL A CA 1
ATOM 1437 C C . VAL A 1 175 ? -1.988 5.360 17.493 1.00 97.75 175 VAL A C 1
ATOM 1439 O O . VAL A 1 175 ? -2.990 5.804 16.939 1.00 97.75 175 VAL A O 1
ATOM 1442 N N . ALA A 1 176 ? -2.065 4.721 18.665 1.00 98.19 176 ALA A N 1
ATOM 1443 C CA . ALA A 1 176 ? -3.325 4.434 19.354 1.00 98.19 176 ALA A CA 1
ATOM 1444 C 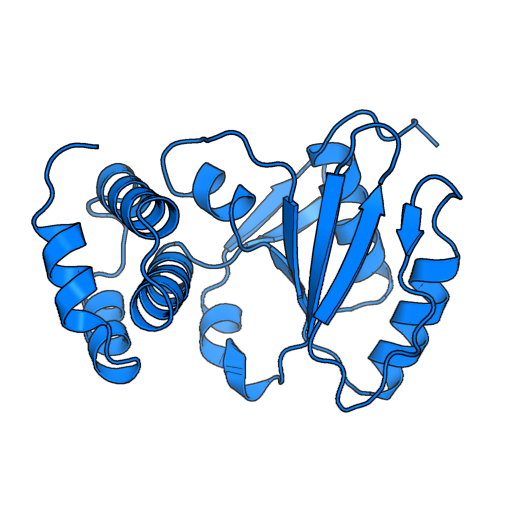C . ALA A 1 176 ? -4.195 5.683 19.587 1.00 98.19 176 ALA A C 1
ATOM 1446 O O . ALA A 1 176 ? -5.407 5.614 19.420 1.00 98.19 176 ALA A O 1
ATOM 1447 N N . SER A 1 177 ? -3.594 6.833 19.915 1.00 97.81 177 SER A N 1
ATOM 1448 C CA . SER A 1 177 ? -4.332 8.092 20.091 1.00 97.81 177 SER A CA 1
ATOM 1449 C C . SER A 1 177 ? -4.990 8.572 18.795 1.00 97.81 177 SER A C 1
ATOM 1451 O O . SER A 1 177 ? -6.148 8.979 18.819 1.00 97.81 177 SER A O 1
ATOM 1453 N N . LEU A 1 178 ? -4.283 8.483 17.665 1.00 98.06 178 LEU A N 1
ATOM 1454 C CA . LEU A 1 178 ? -4.819 8.836 16.350 1.00 98.06 178 LEU A CA 1
ATOM 1455 C C . LEU A 1 178 ? -5.931 7.874 15.928 1.00 98.06 178 LEU A C 1
ATOM 1457 O O . LEU A 1 178 ? -6.961 8.311 15.423 1.00 98.06 178 LEU A O 1
ATOM 1461 N N . LEU A 1 179 ? -5.757 6.575 16.189 1.00 98.31 179 LEU A N 1
ATOM 1462 C CA . LEU A 1 179 ? -6.794 5.583 15.916 1.00 98.31 179 LEU A CA 1
ATOM 1463 C C . LEU A 1 179 ? -8.068 5.874 16.722 1.00 98.31 179 LEU A C 1
ATOM 1465 O O . LEU A 1 179 ? -9.160 5.820 16.165 1.00 98.31 179 LEU A O 1
ATOM 1469 N N . SER A 1 180 ? -7.950 6.241 18.001 1.00 97.88 180 SER A N 1
ATOM 1470 C CA . SER A 1 180 ? -9.113 6.627 18.810 1.00 97.88 180 SER A CA 1
ATOM 1471 C C . SER A 1 180 ? -9.863 7.827 18.224 1.00 97.88 180 SER A C 1
ATOM 1473 O O . SER A 1 180 ? -11.091 7.846 18.258 1.00 97.88 180 SER A O 1
ATOM 1475 N N . GLN A 1 181 ? -9.153 8.806 17.650 1.00 97.75 181 GLN A N 1
ATOM 1476 C CA . GLN A 1 181 ? -9.786 9.943 16.969 1.00 97.75 181 GLN A CA 1
ATOM 1477 C C . GLN A 1 181 ? -10.524 9.502 15.697 1.00 97.75 181 GLN A C 1
ATOM 1479 O O . GLN A 1 181 ? -11.658 9.926 15.469 1.00 97.75 181 GLN A O 1
ATOM 1484 N N . VAL A 1 182 ? -9.923 8.607 14.904 1.00 97.75 182 VAL A N 1
ATOM 1485 C CA . VAL A 1 182 ? -10.580 7.999 13.734 1.00 97.75 182 VAL A CA 1
ATOM 1486 C C . VAL A 1 182 ? -11.869 7.284 14.147 1.00 97.75 182 VAL A C 1
ATOM 1488 O O . VAL A 1 182 ? -12.916 7.528 13.557 1.00 97.75 182 VAL A O 1
ATOM 1491 N N . ILE A 1 183 ? -11.819 6.462 15.198 1.00 96.62 183 ILE A N 1
ATOM 1492 C CA . ILE A 1 183 ? -12.969 5.683 15.684 1.00 96.62 183 ILE A CA 1
ATOM 1493 C C . ILE A 1 183 ? -14.086 6.583 16.229 1.00 96.62 183 ILE A C 1
ATOM 1495 O O . ILE A 1 183 ? -15.268 6.296 16.029 1.00 96.62 183 ILE A O 1
ATOM 1499 N N . ALA A 1 184 ? -13.725 7.670 16.916 1.00 96.44 184 ALA A N 1
ATOM 1500 C CA . ALA A 1 184 ? -14.680 8.634 17.461 1.00 96.44 184 ALA A CA 1
ATOM 1501 C C . ALA A 1 184 ? -15.396 9.452 16.372 1.00 96.44 184 ALA A C 1
ATOM 1503 O O . ALA A 1 184 ? -16.475 9.995 16.619 1.00 96.44 184 ALA A O 1
ATOM 1504 N N . THR A 1 185 ? -14.814 9.530 15.174 1.00 94.06 185 THR A N 1
ATOM 1505 C CA . THR A 1 185 ? -15.374 10.267 14.043 1.00 94.06 185 THR A CA 1
ATOM 1506 C C . THR A 1 185 ? -16.525 9.474 13.417 1.00 94.06 185 THR A C 1
ATOM 1508 O O . THR A 1 185 ? -16.358 8.324 13.012 1.00 94.06 185 THR A O 1
ATOM 1511 N N . LYS A 1 186 ? -17.720 10.077 13.358 1.00 88.69 186 LYS A N 1
ATOM 1512 C CA . LYS A 1 186 ? -18.955 9.420 12.880 1.00 88.69 186 LYS A CA 1
ATOM 1513 C C . LYS A 1 186 ? -19.340 9.780 11.445 1.00 88.69 186 LYS A C 1
ATOM 1515 O O . LYS A 1 186 ? -20.213 9.127 10.881 1.00 88.69 186 LYS A O 1
ATOM 1520 N N . GLU A 1 187 ? -18.704 10.798 10.881 1.00 83.06 187 GLU A N 1
ATOM 1521 C CA . GLU A 1 187 ? -19.024 11.388 9.581 1.00 83.06 187 GLU A CA 1
ATOM 1522 C C . GLU A 1 187 ? -17.730 11.638 8.801 1.00 83.06 187 GLU A C 1
ATOM 1524 O O . GLU A 1 187 ? -16.661 11.760 9.399 1.00 83.06 187 GLU A O 1
ATOM 1529 N N . TYR A 1 188 ? -17.826 11.651 7.473 1.00 77.69 188 TYR A N 1
ATOM 1530 C CA . TYR A 1 188 ? -16.685 11.781 6.565 1.00 77.69 188 TYR A CA 1
ATOM 1531 C C . TYR A 1 188 ? -16.528 13.209 6.040 1.00 77.69 188 TYR A C 1
ATOM 1533 O O . TYR A 1 188 ? -17.561 13.786 5.632 1.00 77.69 188 TYR A O 1
#

Solvent-accessible surface area (backbone atoms only — not comparable to full-atom values): 10654 Å² total; per-residue (Å²): 129,85,77,73,84,49,73,67,45,49,51,45,51,53,53,52,52,34,54,77,69,70,43,53,56,30,39,33,61,65,59,43,38,35,72,44,24,65,70,65,94,72,58,58,42,36,35,41,33,52,63,56,70,73,50,40,50,52,45,54,58,55,58,70,68,52,58,89,52,51,43,64,69,88,71,79,71,51,90,82,51,50,61,51,56,38,33,36,56,93,74,67,33,37,36,40,41,33,51,42,58,70,81,83,46,50,66,46,66,74,54,40,42,79,44,76,49,97,86,41,82,43,38,26,52,28,66,62,55,50,36,50,53,34,45,49,44,33,71,77,50,81,38,71,68,43,51,48,53,36,34,29,26,51,66,67,34,61,95,70,62,64,59,68,59,44,54,58,48,23,51,73,74,67,32,41,71,60,51,52,53,38,69,70,51,89,75,130

Nearest PDB structures (foldseek):
  8an5-assembly1_B  TM=7.307E-01  e=1.173E-09  Mycobacterium tuberculosis H37Rv
  8an4-assembly2_B  TM=7.214E-01  e=3.185E-09  Mycobacterium tuberculosis H37Rv
  8an5-assembly1_A  TM=7.177E-01  e=5.406E-09  Mycobacterium tuberculosis H37Rv
  6lbk-assembly2_B  TM=3.386E-01  e=3.181E-03  Rattus norvegicus
  3wfr-assembly4_H  TM=3.547E-01  e=5.041E-02  synthetic construct

Organism: NCBI:txid1618448

pLDDT: mean 91.06, std 8.94, range [44.69, 98.31]

Secondary structure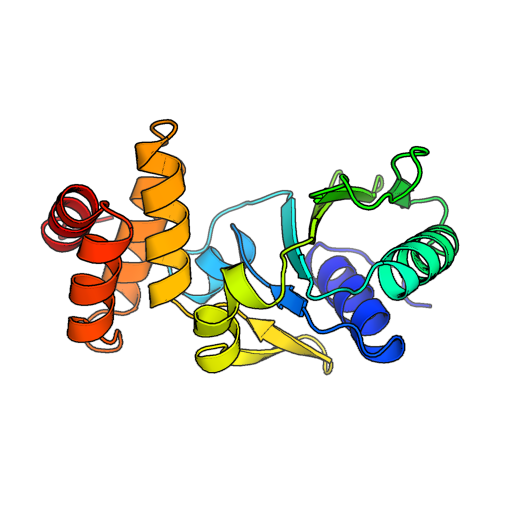 (DSSP, 8-state):
-PPP-SHHHHHHHHHHHHHHTT--EEE-HHHHHHHHS-----SEEEEEEE--HHHHHHHHHHHHTS-TTEEE--S---TT--EEEEEEGGGTEEEEEEEE-TTTSHHHHHH-EEEEETTEEEEEPPHHHHHHHHHHHHHHS--HHHHHHHHHHHHHTTTTS-HHHHHHHHHHTT-HHHHHHHHH----

Sequence (188 aa):
MKQAQGQLDILVTIARLLDRHHIPFLLSGSIAVSFWGYPRATHDIDFVLELSQDQKHELQKTLSTLSRDFLQDVSDLTHETTFYSLYYSPISLKVDLWFEGKQDFQREWGRRRRVTMQGVSVSLVSAEDLILTKLSWCKKVWSDRHFRDCVGMWLVQKGKLDEKYLSDQAKKVGVASLLSQVIATKEY

InterPro domains:
  IPR018700 Protein of unknown function DUF2204 [PF09970] (9-168)
  IPR043519 Nucleotidyltransferase superfamily [SSF81301] (7-137)

Foldseek 3Di:
DPDQDDPLSVVLVVLVLCVVLVKDKAWAPLVLLVVQFPHDDDQETEIETADDQVVQQVVVVSLVPDDPQWDWDPDRDGPPDQWTWIARNVSRHIYIYGYDYCVVCVVQVVQWDWDARPNRTHTYGDLLVNLLVLLLVCVVPNDPVSLVSNLRSCQRCPPPDPVVVSCVVCVVSVSNVSVVVSNPDNDD

Radius of gyration: 16.94 Å; Cα contacts (8 Å, |Δi|>4): 271; chains: 1; bounding box: 41×30×48 Å